Protein AF-A0A6N7Q3U5-F1 (afdb_monomer)

Mean predicted aligned error: 6.88 Å

pLDDT: mean 92.38, std 13.2, range [36.62, 98.81]

Radius of gyration: 30.71 Å; Cα contacts (8 Å, |Δi|>4): 142; chains: 1; bounding box: 67×22×84 Å

Solvent-accessible surface area (backbone atoms only — not comparable to full-atom values): 10494 Å² total; per-residue (Å²): 102,44,58,83,69,71,37,52,66,66,39,50,53,52,48,54,41,49,52,51,33,54,53,31,49,50,51,30,60,60,30,50,55,56,33,53,53,23,48,50,50,26,52,51,25,46,51,52,37,39,51,43,53,52,49,43,51,49,57,51,37,66,74,38,101,60,27,66,79,30,81,52,42,40,70,51,36,71,79,42,68,60,58,51,68,66,41,55,84,94,40,35,63,61,41,53,50,51,45,41,52,31,39,63,73,64,40,60,88,84,33,69,58,43,63,51,38,41,60,49,44,56,49,26,47,51,49,27,53,52,22,51,52,47,28,54,50,26,50,51,53,28,51,52,30,46,54,52,26,55,53,36,48,52,51,37,53,54,47,53,50,52,53,49,51,51,34,31,74,75,60,34,62,82,58,33,48,69,72,59,68,73,78,78,81,75,74,81,81,77,81,86,79,89,129

Foldseek 3Di:
DCVVVVNVVLVVVLVVLVVQLVVLVVQLVVLVVLLVVLVVQLVVLLVQLLVLLVVLLVVQCPPDPCSCVDPPNCQLAVVHSCQQSVDDLVCNLVSLVSSLVSLPVGDDPPDPSNVPSNVSSVVSSVSNVVSVVSNVVSVVSSVVSVVSSVVSVVVSVVSVVVQLVVCCVVPNDVRSCVVVPDDDPDDDDDDDDDD

Secondary structure (DSSP, 8-state):
-TTTTT-HHHHHHHHHHHHHHHHHHHHHHHHHHHHHHHHHHHHHHHHHHHHHHHHHHHHHHTTSTTGGGSTTHHHH-TT-THHHHT--TTTHHHHHHHHHHHHHHHS-TT-HHHHHHHHHHHHHHHHHHHHHHHHHHHHHHHHHHHHHHHHHHHHHHHHHHHHHHHHHHHH-HHHHGGGSPPP-----PPP----

Sequence (195 aa):
MLRRAKRMSLAADVEAATLKVLALARAHEDANGPVQDALADRDGADDDLDLTAKSARGTLAGRAVDAARKGPYTLIFPDGIDYYTAAPLDKQVSRYGELIDRLEEHLPGGDPVRLEAVPALKTGIAAFTGAVEMLAKARTDEALAGTRLEAAEDEWARLLTKVYGFLLAELGRAAAERFFPKAKSGTKKPGGDRG

Organism: NCBI:txid889282

Nearest PDB structures (foldseek):
  6r2g-assembly1_A  TM=3.451E-01  e=1.066E+00  Human immunodeficiency virus 1
  6ixe-assembly1_A  TM=2.334E-01  e=1.563E+00  Homo sapiens
  6ixf-assembly1_A  TM=2.966E-01  e=3.695E+00  Homo sapiens
  6ixv-assembly3_C  TM=2.158E-01  e=1.985E+00  Homo sapiens
  8wjo-assembly1_A  TM=2.999E-01  e=7.939E+00  Saccharomyces cerevisiae S288C

Structure (mmCIF, N/CA/C/O backbone):
data_AF-A0A6N7Q3U5-F1
#
_entry.id   AF-A0A6N7Q3U5-F1
#
loop_
_atom_site.group_PDB
_atom_site.id
_atom_site.type_symbol
_atom_site.label_atom_id
_atom_site.label_alt_id
_atom_site.label_comp_id
_atom_site.label_asym_id
_atom_site.label_entity_id
_atom_site.label_seq_id
_atom_site.pdbx_PDB_ins_code
_atom_site.Cartn_x
_atom_site.Cartn_y
_atom_site.Cartn_z
_atom_site.occupancy
_atom_site.B_iso_or_equiv
_atom_site.auth_seq_id
_atom_site.auth_comp_id
_atom_site.auth_asym_id
_atom_site.auth_atom_id
_atom_site.pdbx_PDB_model_num
ATOM 1 N N . MET A 1 1 ? 30.980 5.428 -32.016 1.00 73.50 1 MET A N 1
ATOM 2 C CA . MET A 1 1 ? 31.809 5.130 -33.213 1.00 73.50 1 MET A CA 1
ATOM 3 C C . MET A 1 1 ? 31.021 5.128 -34.524 1.00 73.50 1 MET A C 1
ATOM 5 O O . MET A 1 1 ? 31.575 5.585 -35.515 1.00 73.50 1 MET A O 1
ATOM 9 N N . LEU A 1 2 ? 29.746 4.707 -34.549 1.00 83.62 2 LEU A N 1
ATOM 10 C CA . LEU A 1 2 ? 28.895 4.698 -35.759 1.00 83.62 2 LEU A CA 1
ATOM 11 C C . LEU A 1 2 ? 28.850 6.046 -36.505 1.00 83.62 2 LEU A C 1
ATOM 13 O O . LEU A 1 2 ? 29.127 6.089 -37.702 1.00 83.62 2 LEU A O 1
ATOM 17 N N . ARG A 1 3 ? 28.627 7.157 -35.783 1.00 81.75 3 ARG A N 1
ATOM 18 C CA . ARG A 1 3 ? 28.657 8.515 -36.363 1.00 81.75 3 ARG A CA 1
ATOM 19 C C . ARG A 1 3 ? 30.004 8.854 -37.013 1.00 81.75 3 ARG A C 1
ATOM 21 O O . ARG A 1 3 ? 30.047 9.348 -38.132 1.00 81.75 3 ARG A O 1
ATOM 28 N N . ARG A 1 4 ? 31.125 8.527 -36.356 1.00 83.69 4 ARG A N 1
ATOM 29 C CA . ARG A 1 4 ? 32.476 8.747 -36.918 1.00 83.69 4 ARG A CA 1
ATOM 30 C C . ARG A 1 4 ? 32.702 7.941 -38.198 1.00 83.69 4 ARG A C 1
ATOM 32 O O . ARG A 1 4 ? 33.400 8.399 -39.090 1.00 83.69 4 ARG A O 1
ATOM 39 N N . ALA A 1 5 ? 32.066 6.778 -38.306 1.00 85.00 5 ALA A N 1
ATOM 40 C CA . ALA A 1 5 ? 32.101 5.929 -39.489 1.00 85.00 5 ALA A CA 1
ATOM 41 C C . ALA A 1 5 ? 30.991 6.254 -40.512 1.00 85.00 5 ALA A C 1
ATOM 43 O O . ALA A 1 5 ? 30.666 5.399 -41.331 1.00 85.00 5 ALA A O 1
ATOM 44 N N . LYS A 1 6 ? 30.390 7.455 -40.448 1.00 88.88 6 LYS A N 1
ATOM 45 C CA . LYS A 1 6 ? 29.338 7.959 -41.354 1.00 88.88 6 LYS A CA 1
ATOM 46 C C . LYS A 1 6 ? 28.051 7.114 -41.423 1.00 88.88 6 LYS A C 1
ATOM 48 O O . LYS A 1 6 ? 27.235 7.316 -42.314 1.00 88.88 6 LYS A O 1
ATOM 53 N N . ARG A 1 7 ? 27.811 6.227 -40.449 1.00 89.88 7 ARG A N 1
ATOM 54 C CA . ARG A 1 7 ? 26.591 5.400 -40.336 1.00 89.88 7 ARG A CA 1
ATOM 55 C C . ARG A 1 7 ? 25.548 6.097 -39.465 1.00 89.88 7 ARG A C 1
ATOM 57 O O . ARG A 1 7 ? 25.314 5.699 -38.326 1.00 89.88 7 ARG A O 1
ATOM 64 N N . MET A 1 8 ? 25.001 7.197 -39.977 1.00 91.56 8 MET A N 1
ATOM 65 C CA . MET A 1 8 ? 24.168 8.112 -39.188 1.00 91.56 8 MET A CA 1
ATOM 66 C C . MET A 1 8 ? 22.806 7.526 -38.809 1.00 91.56 8 MET A C 1
ATOM 68 O O . MET A 1 8 ? 22.404 7.698 -37.665 1.00 91.56 8 MET A O 1
ATOM 72 N N . SER A 1 9 ? 22.149 6.783 -39.706 1.00 90.81 9 SER A N 1
ATOM 73 C CA . SER A 1 9 ? 20.867 6.120 -39.415 1.00 90.81 9 SER A CA 1
ATOM 74 C C . SER A 1 9 ? 20.999 5.103 -38.281 1.00 90.81 9 SER A C 1
ATOM 76 O O . SER A 1 9 ? 20.338 5.236 -37.262 1.00 90.81 9 SER A O 1
ATOM 78 N N . LEU A 1 10 ? 21.962 4.178 -38.382 1.00 90.75 10 LEU A N 1
ATOM 79 C CA . LEU A 1 10 ? 22.227 3.187 -37.329 1.00 90.75 10 LEU A CA 1
ATOM 80 C C . LEU A 1 10 ? 22.586 3.840 -35.990 1.00 90.75 10 LEU A C 1
ATOM 82 O O . LEU A 1 10 ? 22.236 3.330 -34.931 1.00 90.75 10 LEU A O 1
ATOM 86 N N . ALA A 1 11 ? 23.318 4.958 -36.024 1.00 90.56 11 ALA A N 1
ATOM 87 C CA . ALA A 1 11 ? 23.638 5.697 -34.811 1.00 90.56 11 ALA A CA 1
ATOM 88 C C . ALA A 1 11 ? 22.391 6.322 -34.170 1.00 90.56 11 ALA A C 1
ATOM 90 O O . ALA A 1 11 ? 22.277 6.277 -32.949 1.00 90.56 11 ALA A O 1
ATOM 91 N N . ALA A 1 12 ? 21.495 6.893 -34.979 1.00 93.62 12 ALA A N 1
ATOM 92 C CA . ALA A 1 12 ? 20.248 7.491 -34.515 1.00 93.62 12 ALA A CA 1
ATOM 93 C C . ALA A 1 12 ? 19.296 6.431 -33.940 1.00 93.62 12 ALA A C 1
ATOM 95 O O . ALA A 1 12 ? 18.757 6.634 -32.858 1.00 93.62 12 ALA A O 1
ATOM 96 N N . ASP A 1 13 ? 19.162 5.275 -34.596 1.00 93.62 13 ASP A N 1
ATOM 97 C CA . ASP A 1 13 ? 18.301 4.182 -34.124 1.00 93.62 13 ASP A CA 1
ATOM 98 C C . ASP A 1 13 ? 18.771 3.640 -32.765 1.00 93.62 13 ASP A C 1
ATOM 100 O O . ASP A 1 13 ? 17.975 3.468 -31.841 1.00 93.62 13 ASP A O 1
ATOM 104 N N . VAL A 1 14 ? 20.083 3.406 -32.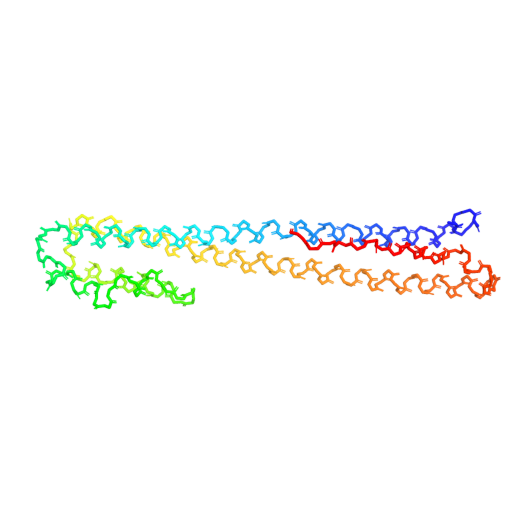615 1.00 94.31 14 VAL A N 1
ATOM 105 C CA . VAL A 1 14 ? 20.670 2.938 -31.348 1.00 94.31 14 VAL A CA 1
ATOM 106 C C . VAL A 1 14 ? 20.506 3.979 -30.245 1.00 94.31 14 VAL A C 1
ATOM 108 O O . VAL A 1 14 ? 20.191 3.623 -29.112 1.00 94.31 14 VAL A O 1
ATOM 111 N N . GLU A 1 15 ? 20.714 5.258 -30.550 1.00 95.12 15 GLU A N 1
ATOM 112 C CA . GLU A 1 15 ? 20.523 6.344 -29.588 1.00 95.12 15 GLU A CA 1
ATOM 113 C C . GLU A 1 15 ? 19.064 6.449 -29.142 1.00 95.12 15 GLU A C 1
ATOM 115 O O . GLU A 1 15 ? 18.811 6.480 -27.941 1.00 95.12 15 GLU A O 1
ATOM 120 N N . ALA A 1 16 ? 18.108 6.415 -30.073 1.00 96.44 16 ALA A N 1
ATOM 121 C CA . ALA A 1 16 ? 16.684 6.458 -29.760 1.00 96.44 16 ALA A CA 1
ATOM 122 C C . ALA A 1 16 ? 16.260 5.279 -28.871 1.00 96.44 16 ALA A C 1
ATOM 124 O O . ALA A 1 16 ? 15.598 5.479 -27.852 1.00 96.44 16 ALA A O 1
ATOM 125 N N . ALA A 1 17 ? 16.694 4.058 -29.202 1.00 97.06 17 ALA A N 1
ATOM 126 C CA . ALA A 1 17 ? 16.418 2.881 -28.382 1.00 97.06 17 ALA A CA 1
ATOM 127 C C . ALA A 1 17 ? 17.078 2.974 -26.994 1.00 97.06 17 ALA A C 1
ATOM 129 O O . ALA A 1 17 ? 16.460 2.624 -25.994 1.00 97.06 17 ALA A O 1
ATOM 130 N N . THR A 1 18 ? 18.307 3.496 -26.913 1.00 96.88 18 THR A N 1
ATOM 131 C CA . THR A 1 18 ? 19.009 3.693 -25.632 1.00 96.88 18 THR A CA 1
ATOM 132 C C . THR A 1 18 ? 18.286 4.717 -24.757 1.00 96.88 18 THR A C 1
ATOM 134 O O . THR A 1 18 ? 18.073 4.473 -23.574 1.00 96.88 18 THR A O 1
ATOM 137 N N . LEU A 1 19 ? 17.858 5.845 -25.331 1.00 97.75 19 LEU A N 1
ATOM 138 C CA . LEU A 1 19 ? 17.086 6.862 -24.615 1.00 97.75 19 LEU A CA 1
ATOM 139 C C . LEU A 1 19 ? 15.732 6.321 -24.141 1.00 97.75 19 LEU A C 1
ATOM 141 O O . LEU A 1 19 ? 15.317 6.638 -23.029 1.00 97.75 19 LEU A O 1
ATOM 145 N N . LYS A 1 20 ? 15.072 5.471 -24.940 1.00 97.81 20 LYS A N 1
ATOM 146 C CA . LYS A 1 20 ? 13.832 4.787 -24.544 1.00 97.81 20 LYS A CA 1
ATOM 147 C C . LYS A 1 20 ? 14.049 3.891 -23.321 1.00 97.81 20 LYS A C 1
ATOM 149 O O . LYS A 1 20 ? 13.273 3.988 -22.376 1.00 97.81 20 LYS A O 1
ATOM 154 N N . VAL A 1 21 ? 15.100 3.065 -23.317 1.00 98.31 21 VAL A N 1
ATOM 155 C CA . VAL A 1 21 ? 15.447 2.217 -22.160 1.00 98.31 21 VAL A CA 1
ATOM 156 C C . VAL A 1 21 ? 15.717 3.076 -20.926 1.00 98.31 21 VAL A C 1
ATOM 158 O O . VAL A 1 21 ? 15.127 2.828 -19.883 1.00 98.31 21 VAL A O 1
ATOM 161 N N . LEU A 1 22 ? 16.531 4.131 -21.046 1.00 98.25 22 LEU A N 1
ATOM 162 C CA . LEU A 1 22 ? 16.830 5.029 -19.922 1.00 98.25 22 LEU A CA 1
ATOM 163 C C . LEU A 1 2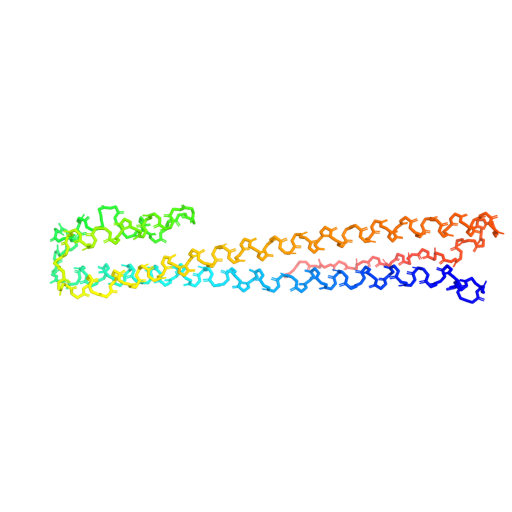2 ? 15.572 5.704 -19.356 1.00 98.25 22 LEU A C 1
ATOM 165 O O . LEU A 1 22 ? 15.412 5.784 -18.141 1.00 98.25 22 LEU A O 1
ATOM 169 N N . ALA A 1 23 ? 14.672 6.170 -20.224 1.00 98.25 23 ALA A N 1
ATOM 170 C CA . ALA A 1 23 ? 13.423 6.797 -19.801 1.00 98.25 23 ALA A CA 1
ATOM 171 C C . ALA A 1 23 ? 12.501 5.808 -19.070 1.00 98.25 23 ALA A C 1
ATOM 173 O O . ALA A 1 23 ? 11.907 6.158 -18.054 1.00 98.25 23 ALA A O 1
ATOM 174 N N . LEU A 1 24 ? 12.399 4.569 -19.560 1.00 98.00 24 LEU A N 1
ATOM 175 C CA . LEU A 1 24 ? 11.581 3.532 -18.929 1.00 98.00 24 LEU A CA 1
ATOM 176 C C . LEU A 1 24 ? 12.199 3.007 -17.632 1.00 98.00 24 LEU A C 1
ATOM 178 O O . LEU A 1 24 ? 11.461 2.734 -16.692 1.00 98.00 24 LEU A O 1
ATOM 182 N N . ALA A 1 25 ? 13.529 2.938 -17.549 1.00 98.06 25 ALA A N 1
ATOM 183 C CA . ALA A 1 25 ? 14.231 2.592 -16.318 1.00 98.06 25 ALA A CA 1
ATOM 184 C C . ALA A 1 25 ? 13.930 3.622 -15.230 1.00 98.06 25 ALA A C 1
ATOM 186 O O . ALA A 1 25 ? 13.539 3.263 -14.122 1.00 98.06 25 ALA A O 1
ATOM 187 N N . ARG A 1 26 ? 13.998 4.910 -15.586 1.00 98.12 26 ARG A N 1
ATOM 188 C CA . ARG A 1 26 ? 13.631 5.992 -14.678 1.00 98.12 26 ARG A CA 1
ATOM 189 C C . ARG A 1 26 ? 12.163 5.924 -14.253 1.00 98.12 26 ARG A C 1
ATOM 191 O O . ARG A 1 26 ? 11.872 6.056 -13.074 1.00 98.12 26 ARG A O 1
ATOM 198 N N . ALA A 1 27 ? 11.251 5.672 -15.192 1.00 97.06 27 ALA A N 1
ATOM 199 C CA . ALA A 1 27 ? 9.828 5.536 -14.884 1.00 97.06 27 ALA A CA 1
ATOM 200 C C . ALA A 1 27 ? 9.533 4.356 -13.941 1.00 97.06 27 ALA A C 1
ATOM 202 O O . ALA A 1 27 ? 8.644 4.457 -13.103 1.00 97.06 27 ALA A O 1
ATOM 203 N N . HIS A 1 28 ? 10.272 3.251 -14.069 1.00 97.81 28 HIS A N 1
ATOM 204 C CA . HIS A 1 28 ? 10.172 2.116 -13.155 1.00 97.81 28 HIS A CA 1
ATOM 205 C C . HIS A 1 28 ? 10.691 2.466 -11.752 1.00 97.81 28 HIS A C 1
ATOM 207 O O . HIS A 1 28 ? 10.020 2.169 -10.771 1.00 97.81 28 HIS A O 1
ATOM 213 N N . GLU A 1 29 ? 11.827 3.164 -11.643 1.00 97.44 29 GLU A N 1
ATOM 214 C CA . GLU A 1 29 ? 12.323 3.668 -10.352 1.00 97.44 29 GLU A CA 1
ATOM 215 C C . GLU A 1 29 ? 11.325 4.626 -9.684 1.00 97.44 29 GLU A C 1
ATOM 217 O O . GLU A 1 29 ? 11.032 4.491 -8.495 1.00 97.44 29 GLU A O 1
ATOM 222 N N . ASP A 1 30 ? 10.774 5.570 -10.450 1.00 97.25 30 ASP A N 1
ATOM 223 C CA . ASP A 1 30 ? 9.821 6.562 -9.946 1.00 97.25 30 ASP A CA 1
ATOM 224 C C . ASP A 1 30 ? 8.479 5.912 -9.523 1.00 97.25 30 ASP A C 1
ATOM 226 O O . ASP A 1 30 ? 7.766 6.473 -8.691 1.00 97.25 30 ASP A O 1
ATOM 230 N N . ALA A 1 31 ? 8.144 4.713 -10.023 1.00 96.19 31 ALA A N 1
ATOM 231 C CA . ALA A 1 31 ? 6.934 3.978 -9.638 1.00 96.19 31 ALA A CA 1
ATOM 232 C C . ALA A 1 31 ? 6.996 3.364 -8.224 1.00 96.19 31 ALA A C 1
ATOM 234 O O . ALA A 1 31 ? 5.949 3.083 -7.641 1.00 96.19 31 ALA A O 1
ATOM 235 N N . ASN A 1 32 ? 8.189 3.211 -7.638 1.00 95.75 32 ASN A N 1
ATOM 236 C CA . ASN A 1 32 ? 8.340 2.694 -6.274 1.00 95.75 32 ASN A CA 1
ATOM 237 C C . ASN A 1 32 ? 7.859 3.703 -5.213 1.00 95.75 32 ASN A C 1
ATOM 239 O O . ASN A 1 32 ? 7.309 3.306 -4.191 1.00 95.75 32 ASN A O 1
ATOM 243 N N . GLY A 1 33 ? 8.008 5.012 -5.458 1.00 97.06 33 GLY A N 1
ATOM 244 C CA . GLY A 1 33 ? 7.560 6.060 -4.525 1.00 97.06 33 GLY A CA 1
ATOM 245 C C . GLY A 1 33 ? 6.083 5.911 -4.129 1.00 97.06 33 GLY A C 1
ATOM 246 O O . GLY A 1 33 ? 5.800 5.686 -2.954 1.00 97.06 33 GLY A O 1
ATOM 247 N N . PRO A 1 34 ? 5.150 5.896 -5.100 1.00 97.94 34 PRO A N 1
ATOM 248 C CA . PRO A 1 34 ? 3.732 5.655 -4.837 1.00 97.94 34 PRO A CA 1
ATOM 249 C C . PRO A 1 34 ? 3.421 4.347 -4.094 1.00 97.94 34 PRO A C 1
ATOM 251 O O . PRO A 1 34 ? 2.442 4.287 -3.354 1.00 97.94 34 PRO A O 1
ATOM 254 N N . VAL A 1 35 ? 4.221 3.289 -4.283 1.00 98.25 35 VAL A N 1
ATOM 255 C CA . VAL A 1 35 ? 4.050 2.025 -3.545 1.00 98.25 35 VAL A CA 1
ATOM 256 C C . VAL A 1 35 ? 4.402 2.206 -2.070 1.00 98.25 35 VAL A C 1
ATOM 258 O O . VAL A 1 35 ? 3.673 1.703 -1.216 1.00 98.25 35 VAL A O 1
ATOM 261 N N . GLN A 1 36 ? 5.489 2.920 -1.762 1.00 98.19 36 GLN A N 1
ATOM 262 C CA . GLN A 1 36 ? 5.879 3.206 -0.378 1.00 98.19 36 GLN A CA 1
ATOM 263 C C . GLN A 1 36 ? 4.872 4.122 0.316 1.00 98.19 36 GLN A C 1
ATOM 265 O O . GLN A 1 36 ? 4.487 3.840 1.447 1.00 98.19 36 GLN A O 1
ATOM 270 N N . ASP A 1 37 ? 4.396 5.158 -0.376 1.00 97.94 37 ASP A N 1
ATOM 271 C CA . ASP A 1 37 ? 3.384 6.069 0.164 1.00 97.94 37 ASP A CA 1
ATOM 272 C C . ASP A 1 37 ? 2.083 5.311 0.478 1.00 97.94 37 ASP A C 1
ATOM 274 O O . ASP A 1 37 ? 1.569 5.384 1.590 1.00 97.94 37 ASP A O 1
ATOM 278 N N . ALA A 1 38 ? 1.602 4.474 -0.450 1.00 97.94 38 ALA A N 1
ATOM 279 C CA . ALA A 1 38 ? 0.392 3.681 -0.231 1.00 97.94 38 ALA A CA 1
ATOM 280 C C . ALA A 1 38 ? 0.551 2.603 0.862 1.00 97.94 38 ALA A C 1
ATOM 282 O O . ALA A 1 38 ? -0.425 2.245 1.523 1.00 97.94 38 ALA A O 1
ATOM 283 N N . LEU A 1 39 ? 1.762 2.064 1.060 1.00 98.12 39 LEU A N 1
ATOM 284 C CA . LEU A 1 39 ? 2.063 1.191 2.201 1.00 98.12 39 LEU A CA 1
ATOM 285 C C . LEU A 1 39 ? 1.960 1.960 3.518 1.00 98.12 39 LEU A C 1
ATOM 287 O O . LEU A 1 39 ? 1.307 1.477 4.439 1.00 98.12 39 LEU A O 1
ATOM 291 N N . ALA A 1 40 ? 2.564 3.148 3.586 1.00 98.50 40 ALA A N 1
ATOM 292 C CA . ALA A 1 40 ? 2.524 3.994 4.771 1.00 98.50 40 ALA A CA 1
ATOM 293 C C . ALA A 1 40 ? 1.090 4.418 5.122 1.00 98.50 40 ALA A C 1
ATOM 295 O O . ALA A 1 40 ? 0.709 4.339 6.285 1.00 98.50 40 ALA A O 1
ATOM 296 N N . ASP A 1 41 ? 0.277 4.788 4.128 1.00 98.25 41 ASP A N 1
ATOM 297 C CA . ASP A 1 41 ? -1.132 5.142 4.336 1.00 98.25 41 ASP A CA 1
ATOM 298 C C . ASP A 1 41 ? -1.946 3.961 4.884 1.00 98.25 41 ASP A C 1
ATOM 300 O O . ASP A 1 41 ? -2.764 4.128 5.790 1.00 98.25 41 ASP A O 1
ATOM 304 N N . ARG A 1 42 ? -1.717 2.748 4.360 1.00 98.12 42 ARG A N 1
ATOM 305 C CA . ARG A 1 42 ? -2.393 1.536 4.846 1.00 98.12 42 ARG A CA 1
ATOM 306 C C . ARG A 1 42 ? -2.015 1.237 6.291 1.00 98.12 42 ARG A C 1
ATOM 308 O O . ARG A 1 42 ? -2.897 0.935 7.088 1.00 98.12 42 ARG A O 1
ATOM 315 N N . ASP A 1 43 ? -0.724 1.292 6.601 1.00 97.94 43 ASP A N 1
ATOM 316 C CA . ASP A 1 43 ? -0.213 0.975 7.934 1.00 97.94 43 ASP A CA 1
ATOM 317 C C . ASP A 1 43 ? -0.642 2.046 8.950 1.00 97.94 43 ASP A C 1
ATOM 319 O O . ASP A 1 43 ? -1.053 1.711 10.055 1.00 97.94 43 ASP A O 1
ATOM 323 N N . GLY A 1 44 ? -0.679 3.321 8.553 1.00 98.19 44 GLY A N 1
ATOM 324 C CA . GLY A 1 44 ? -1.240 4.391 9.380 1.00 98.19 44 GLY A CA 1
ATOM 325 C C . GLY A 1 44 ? -2.734 4.203 9.665 1.00 98.19 44 GLY A C 1
ATOM 326 O O . GLY A 1 44 ? -3.171 4.369 10.801 1.00 98.19 44 GLY A O 1
ATOM 327 N N . ALA A 1 45 ? -3.521 3.800 8.661 1.00 98.31 45 ALA A N 1
ATOM 328 C CA . ALA A 1 45 ? -4.943 3.515 8.855 1.00 98.31 45 ALA A CA 1
ATOM 329 C C . ALA A 1 45 ? -5.191 2.301 9.774 1.00 98.31 45 ALA A C 1
ATOM 331 O O . ALA A 1 45 ? -6.175 2.288 10.515 1.00 98.31 45 ALA A O 1
ATOM 332 N N . ASP A 1 46 ? -4.310 1.297 9.734 1.00 98.00 46 ASP A N 1
ATOM 333 C CA . ASP A 1 46 ? -4.315 0.173 10.677 1.00 98.00 46 ASP A CA 1
ATOM 334 C C . ASP A 1 46 ? -4.006 0.636 12.107 1.00 98.00 46 ASP A C 1
ATOM 336 O O . ASP A 1 46 ? -4.783 0.385 13.028 1.00 98.00 46 ASP A O 1
ATOM 340 N N . ASP A 1 47 ? -2.924 1.398 12.288 1.00 98.25 47 ASP A N 1
ATOM 341 C CA . ASP A 1 47 ? -2.521 1.934 13.591 1.00 98.25 47 ASP A CA 1
ATOM 342 C C . ASP A 1 47 ? -3.633 2.782 14.241 1.00 98.25 47 ASP A C 1
ATOM 344 O O . ASP A 1 47 ? -3.868 2.689 15.452 1.00 98.25 47 ASP A O 1
ATOM 348 N N . ASP A 1 48 ? -4.363 3.572 13.448 1.00 98.25 48 ASP A N 1
ATOM 349 C CA . ASP A 1 48 ? -5.502 4.370 13.914 1.00 98.25 48 ASP A CA 1
ATOM 350 C C . ASP A 1 48 ? -6.683 3.498 14.382 1.00 98.25 48 ASP A C 1
ATOM 352 O O . ASP A 1 48 ? -7.320 3.796 15.406 1.00 98.25 48 ASP A O 1
ATOM 356 N N . LEU A 1 49 ? -6.976 2.399 13.675 1.00 98.44 49 LEU A N 1
ATOM 357 C CA . LEU A 1 49 ? -7.977 1.410 14.097 1.00 98.44 49 LEU A CA 1
ATOM 358 C C . LEU A 1 49 ? -7.570 0.756 15.423 1.00 98.44 49 LEU A C 1
ATOM 360 O O . LEU A 1 49 ? -8.367 0.690 16.369 1.00 98.44 49 LEU A O 1
ATOM 364 N N . ASP A 1 50 ? -6.305 0.355 15.513 1.00 98.44 50 ASP A N 1
ATOM 365 C CA . ASP A 1 50 ? -5.674 -0.239 16.685 1.00 98.44 50 ASP A CA 1
ATOM 366 C C . ASP A 1 50 ? -5.760 0.679 17.907 1.00 98.44 50 ASP A C 1
ATOM 368 O O . ASP A 1 50 ? -6.164 0.265 19.003 1.00 98.44 50 ASP A O 1
ATOM 372 N N . LEU A 1 51 ? -5.390 1.948 17.728 1.00 98.62 51 LEU A N 1
ATOM 373 C CA . LEU A 1 51 ? -5.428 2.967 18.767 1.00 98.62 51 LEU A CA 1
ATOM 374 C C . LEU A 1 51 ? -6.860 3.215 19.242 1.00 98.62 51 LEU A C 1
ATOM 376 O O . LEU A 1 51 ? -7.104 3.286 20.453 1.00 98.62 51 LEU A O 1
ATOM 380 N N . THR A 1 52 ? -7.812 3.297 18.313 1.00 98.62 52 THR A N 1
ATOM 381 C CA . THR A 1 52 ? -9.234 3.482 18.626 1.00 98.62 52 THR A CA 1
ATOM 382 C C . THR A 1 52 ? -9.764 2.319 19.466 1.00 98.62 52 THR A C 1
ATOM 384 O O . THR A 1 52 ? -10.370 2.533 20.521 1.00 98.62 52 THR A O 1
ATOM 387 N N . ALA A 1 53 ? -9.483 1.075 19.068 1.00 98.44 53 ALA A N 1
ATOM 388 C CA . ALA A 1 53 ? -9.927 -0.109 19.797 1.00 98.44 53 ALA A CA 1
ATOM 389 C C . ALA A 1 53 ? -9.267 -0.228 21.182 1.00 98.44 53 ALA A C 1
ATOM 391 O O . ALA A 1 53 ? -9.952 -0.491 22.177 1.00 98.44 53 ALA A O 1
ATOM 392 N N . LYS A 1 54 ? -7.955 0.031 21.284 1.00 98.56 54 LYS A N 1
ATOM 393 C CA . LYS A 1 54 ? -7.223 0.056 22.565 1.00 98.56 54 LYS A CA 1
ATOM 394 C C . LYS A 1 54 ? -7.766 1.134 23.505 1.00 98.56 54 LYS A C 1
ATOM 396 O O . LYS A 1 54 ? -7.920 0.870 24.700 1.00 98.56 54 LYS A O 1
ATOM 401 N N . SER A 1 55 ? -8.110 2.307 22.975 1.00 98.31 55 SER A N 1
ATOM 402 C CA . SER A 1 55 ? -8.686 3.417 23.745 1.00 98.31 55 SER A CA 1
ATOM 403 C C . SER A 1 55 ? -10.085 3.075 24.257 1.00 98.31 55 SER A C 1
ATOM 405 O O . SER A 1 55 ? -10.341 3.185 25.458 1.00 98.31 55 SER A O 1
ATOM 407 N N . ALA A 1 56 ? -10.963 2.543 23.398 1.00 98.12 56 ALA A N 1
ATOM 408 C CA . ALA A 1 56 ? -12.287 2.059 23.794 1.00 98.12 56 ALA A CA 1
ATOM 409 C C . ALA A 1 56 ? -12.196 0.987 24.894 1.00 98.12 56 ALA A C 1
ATOM 411 O O . ALA A 1 56 ? -12.888 1.058 25.916 1.00 98.12 56 ALA A O 1
ATOM 412 N N . ARG A 1 57 ? -11.280 0.026 24.726 1.00 98.06 57 ARG A N 1
ATOM 413 C CA . ARG A 1 57 ? -10.995 -1.026 25.708 1.00 98.06 57 ARG A CA 1
ATOM 414 C C . ARG A 1 57 ? -10.508 -0.455 27.040 1.00 98.06 57 ARG A C 1
ATOM 416 O O . ARG A 1 57 ? -10.981 -0.892 28.091 1.00 98.06 57 ARG A O 1
ATOM 423 N N . GLY A 1 58 ? -9.594 0.515 27.013 1.00 97.81 58 GLY A N 1
ATOM 424 C CA . GLY A 1 58 ? -9.095 1.207 28.203 1.00 97.81 58 GLY A CA 1
ATOM 425 C C . GLY A 1 58 ? -10.208 1.924 28.967 1.00 97.81 58 GLY A C 1
ATOM 426 O O . GLY A 1 58 ? -10.367 1.712 30.171 1.00 97.81 58 GLY A O 1
ATOM 427 N N . THR A 1 59 ? -11.041 2.688 28.260 1.00 97.69 59 THR A N 1
ATOM 428 C CA . THR A 1 59 ? -12.175 3.409 28.852 1.00 97.69 59 THR A CA 1
ATOM 429 C C . THR A 1 59 ? -13.202 2.458 29.464 1.00 97.69 59 THR A C 1
ATOM 431 O O . THR A 1 59 ? -13.691 2.711 30.564 1.00 97.69 59 THR A O 1
ATOM 434 N N . LEU A 1 60 ? -13.516 1.338 28.804 1.00 97.56 60 LEU A N 1
ATOM 435 C CA . LEU A 1 60 ? -14.437 0.329 29.339 1.00 97.56 60 LEU A CA 1
ATOM 436 C C . LEU A 1 60 ? -13.876 -0.367 30.585 1.00 97.56 60 LEU A C 1
ATOM 438 O O . LEU A 1 60 ? -14.594 -0.521 31.573 1.00 97.56 60 LEU A O 1
ATOM 442 N N . ALA A 1 61 ? -12.596 -0.747 30.567 1.00 96.81 61 ALA A N 1
ATOM 443 C CA . ALA A 1 61 ? -11.930 -1.355 31.717 1.00 96.81 61 ALA A CA 1
ATOM 444 C C . ALA A 1 61 ? -11.829 -0.398 32.918 1.00 96.81 61 ALA A C 1
ATOM 446 O O . ALA A 1 61 ? -11.873 -0.847 34.059 1.00 96.81 61 ALA A O 1
ATOM 447 N N . GLY A 1 62 ? -11.722 0.912 32.673 1.00 96.75 62 GLY A N 1
ATOM 448 C CA . GLY A 1 62 ? -11.597 1.937 33.712 1.00 96.75 62 GLY A CA 1
ATOM 449 C C . GLY A 1 62 ? -12.889 2.276 34.464 1.00 96.75 62 GLY A C 1
ATOM 450 O O . GLY A 1 62 ? -12.838 3.024 35.436 1.00 96.75 62 GLY A O 1
ATOM 451 N N . ARG A 1 63 ? -14.049 1.741 34.057 1.00 96.19 63 ARG A N 1
ATOM 452 C CA . ARG A 1 63 ? -15.350 2.091 34.663 1.00 96.19 63 ARG A CA 1
ATOM 453 C C . ARG A 1 63 ? -15.522 1.610 36.103 1.00 96.19 63 ARG A C 1
ATOM 455 O O . ARG A 1 63 ? -16.279 2.214 36.856 1.00 96.19 63 ARG A O 1
ATOM 462 N N . ALA A 1 64 ? -14.867 0.514 36.475 1.00 95.25 64 ALA A N 1
ATOM 463 C CA . ALA A 1 64 ? -14.898 -0.055 37.820 1.00 95.25 64 ALA A CA 1
ATOM 464 C C . ALA A 1 64 ? -13.698 -0.987 38.032 1.00 95.25 64 ALA A C 1
ATOM 466 O O . ALA A 1 64 ? -13.137 -1.509 37.072 1.00 95.25 64 ALA A O 1
ATOM 467 N N . VAL A 1 65 ? -13.352 -1.257 39.296 1.00 94.25 65 VAL A N 1
ATOM 468 C CA . VAL A 1 65 ? -12.215 -2.119 39.684 1.00 94.25 65 VAL A CA 1
ATOM 469 C C . VAL A 1 65 ? -12.286 -3.514 39.046 1.00 94.25 65 VAL A C 1
ATOM 471 O O . VAL A 1 65 ? -11.259 -4.110 38.731 1.00 94.25 65 VAL A O 1
ATOM 474 N N . ASP A 1 66 ? -13.492 -4.038 38.832 1.00 94.69 66 ASP A N 1
ATOM 475 C CA . ASP A 1 66 ? -13.745 -5.355 38.252 1.00 94.69 66 ASP A CA 1
ATOM 476 C C . ASP A 1 66 ? -14.471 -5.305 36.897 1.00 94.69 66 ASP A C 1
ATOM 478 O O . ASP A 1 66 ? -14.940 -6.343 36.423 1.00 94.69 66 ASP A O 1
ATOM 482 N N . ALA A 1 67 ? -14.523 -4.136 36.240 1.00 95.06 67 ALA A N 1
ATOM 483 C CA . ALA A 1 67 ? -15.213 -3.964 34.958 1.00 95.06 67 ALA A CA 1
ATOM 484 C C . ALA A 1 67 ? -14.706 -4.948 33.895 1.00 95.06 67 ALA A C 1
ATOM 486 O O . ALA A 1 67 ? -15.506 -5.558 33.196 1.00 95.06 67 ALA A O 1
ATOM 487 N N . ALA A 1 68 ? -13.392 -5.191 33.840 1.00 94.81 68 ALA A N 1
ATOM 488 C CA . ALA A 1 68 ? -12.780 -6.120 32.887 1.00 94.81 68 ALA A CA 1
ATOM 489 C C . ALA A 1 68 ? -13.196 -7.598 33.066 1.00 94.81 68 ALA A C 1
ATOM 491 O O . ALA A 1 68 ? -12.870 -8.436 32.229 1.00 94.81 68 ALA A O 1
ATOM 492 N N . ARG A 1 69 ? -13.889 -7.940 34.162 1.00 95.56 69 ARG A N 1
ATOM 493 C CA . ARG A 1 69 ? -14.369 -9.300 34.470 1.00 95.56 69 ARG A CA 1
ATOM 494 C C . ARG A 1 69 ? -15.884 -9.444 34.327 1.00 95.56 69 ARG A C 1
ATOM 496 O O . ARG A 1 69 ? -16.422 -10.498 34.658 1.00 95.56 69 ARG A O 1
ATOM 503 N N . LYS A 1 70 ? -16.579 -8.387 33.904 1.00 95.94 70 LYS A N 1
ATOM 504 C CA . LYS A 1 70 ? -18.042 -8.324 33.859 1.00 95.94 70 LYS A CA 1
ATOM 505 C C . LYS A 1 70 ? -18.526 -7.747 32.530 1.00 95.94 70 LYS A C 1
ATOM 507 O O . LYS A 1 70 ? -17.783 -7.100 31.794 1.00 95.94 70 LYS A O 1
ATOM 512 N N . GLY A 1 71 ? -19.807 -7.957 32.239 1.00 94.38 71 GLY A N 1
ATOM 513 C CA . GLY A 1 71 ? -20.479 -7.231 31.165 1.00 94.38 71 GLY A CA 1
ATOM 514 C C . GLY A 1 71 ? -20.530 -5.722 31.469 1.00 94.38 71 GLY A C 1
ATOM 515 O O . GLY A 1 71 ? -20.638 -5.349 32.641 1.00 94.38 71 GLY A O 1
ATOM 516 N N . PRO A 1 72 ? -20.456 -4.849 30.449 1.00 96.25 72 PRO A N 1
ATOM 517 C CA . PRO A 1 72 ? -20.412 -5.170 29.017 1.00 96.25 72 PRO A CA 1
ATOM 518 C C . PRO A 1 72 ? -19.011 -5.524 28.481 1.00 96.25 72 PRO A C 1
ATOM 520 O O . PRO A 1 72 ? -18.911 -6.044 27.375 1.00 96.25 72 PRO A O 1
ATOM 523 N N . TYR A 1 73 ? -17.933 -5.308 29.245 1.00 97.62 73 TYR A N 1
ATOM 524 C CA . TYR A 1 73 ? -16.553 -5.499 28.772 1.00 97.62 73 TYR A CA 1
ATOM 525 C C . TYR A 1 73 ? -16.309 -6.896 28.189 1.00 97.62 73 TYR A C 1
ATOM 527 O O . TYR A 1 73 ? -15.816 -7.020 27.072 1.00 97.62 73 TYR A O 1
ATOM 535 N N . THR A 1 74 ? -16.680 -7.950 28.920 1.00 97.44 74 THR A N 1
ATOM 536 C CA . THR A 1 74 ? -16.431 -9.338 28.491 1.00 97.44 74 THR A CA 1
ATOM 537 C C . THR A 1 74 ? -17.304 -9.777 27.316 1.00 97.44 74 THR A C 1
ATOM 539 O O . THR A 1 74 ? -16.994 -10.772 26.675 1.00 97.44 74 THR A O 1
ATOM 542 N N . LEU A 1 75 ? -18.395 -9.057 27.036 1.00 97.88 75 LEU A N 1
ATOM 543 C CA . LEU A 1 75 ? -19.245 -9.299 25.866 1.00 97.88 75 LEU A CA 1
ATOM 544 C C . LEU A 1 75 ? -18.681 -8.607 24.616 1.00 97.88 75 LEU A C 1
ATOM 546 O O . LEU A 1 75 ? -18.796 -9.128 2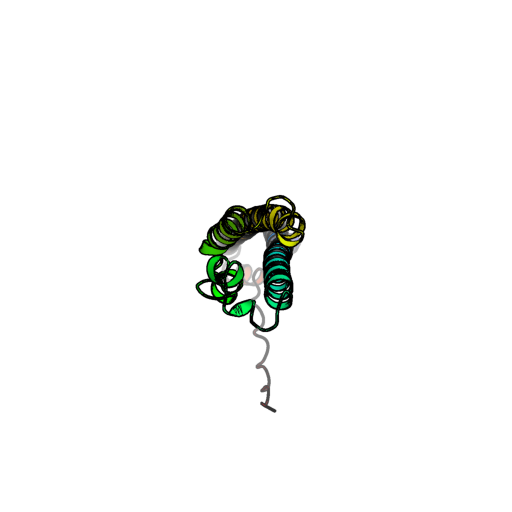3.509 1.00 97.88 75 LEU A O 1
ATOM 550 N N . ILE A 1 76 ? -18.028 -7.456 24.802 1.00 98.31 76 ILE A N 1
ATOM 551 C CA . ILE A 1 76 ? -17.387 -6.698 23.721 1.00 98.31 76 ILE A CA 1
ATOM 552 C C . ILE A 1 76 ? -16.027 -7.296 23.341 1.00 98.31 76 ILE A C 1
ATOM 554 O O . ILE A 1 76 ? -15.705 -7.358 22.162 1.00 98.31 76 ILE A O 1
ATOM 558 N N . PHE A 1 77 ? -15.251 -7.774 24.317 1.00 97.81 77 PHE A N 1
ATOM 559 C CA . PHE A 1 77 ? -13.924 -8.365 24.100 1.00 97.81 77 PHE A CA 1
ATOM 560 C C . PHE A 1 77 ? -13.849 -9.803 24.643 1.00 97.81 77 PHE A C 1
ATOM 562 O O . PHE A 1 77 ? -13.087 -10.052 25.583 1.00 97.81 77 PHE A O 1
ATOM 569 N N . PRO A 1 78 ? -14.631 -10.757 24.104 1.00 97.50 78 PRO A N 1
ATOM 570 C CA . PRO A 1 78 ? -14.653 -12.128 24.624 1.00 97.50 78 PRO A CA 1
ATOM 571 C C . PRO A 1 78 ? -13.298 -12.830 24.486 1.00 97.50 78 PRO A C 1
ATOM 573 O O . PRO A 1 78 ? -12.858 -13.502 25.415 1.00 97.50 78 PRO A O 1
ATOM 576 N N . ASP A 1 79 ? -12.610 -12.600 23.367 1.00 96.62 79 ASP A N 1
ATOM 577 C CA . ASP A 1 79 ? -11.308 -13.191 23.040 1.00 96.62 79 ASP A CA 1
ATOM 578 C C . ASP A 1 79 ? -10.139 -12.234 23.340 1.00 96.62 79 ASP A C 1
ATOM 580 O O . ASP A 1 79 ? -8.999 -12.455 22.933 1.00 96.62 79 ASP A O 1
ATOM 584 N N . GLY A 1 80 ? -10.416 -11.151 24.073 1.00 96.56 80 GLY A N 1
ATOM 585 C CA . GLY A 1 80 ? -9.457 -10.089 24.353 1.00 96.56 80 GLY A CA 1
ATOM 586 C C . GLY A 1 80 ? -9.270 -9.100 23.198 1.00 96.56 80 GLY A C 1
ATOM 587 O O . GLY A 1 80 ? -9.842 -9.232 22.119 1.00 96.56 80 GLY A O 1
ATOM 588 N N . ILE A 1 81 ? -8.476 -8.055 23.454 1.00 97.12 81 ILE A N 1
ATOM 589 C CA . ILE A 1 81 ? -8.238 -6.976 22.481 1.00 97.12 81 ILE A CA 1
ATOM 590 C C . ILE A 1 81 ? -7.362 -7.432 21.308 1.00 97.12 81 ILE A C 1
ATOM 592 O O . ILE A 1 81 ? -7.600 -7.011 20.179 1.00 97.12 81 ILE A O 1
ATOM 596 N N . ASP A 1 82 ? -6.424 -8.348 21.558 1.00 97.56 82 ASP A N 1
ATOM 597 C CA . ASP A 1 82 ? -5.478 -8.844 20.553 1.00 97.56 82 ASP A CA 1
ATOM 598 C C . ASP A 1 82 ? -6.179 -9.590 19.411 1.00 97.56 82 ASP A C 1
ATOM 600 O O . ASP A 1 82 ? -5.662 -9.640 18.297 1.00 97.56 82 ASP A O 1
ATOM 604 N N . TYR A 1 83 ? -7.388 -10.118 19.644 1.00 97.75 83 TYR A N 1
ATOM 605 C CA . TYR A 1 83 ? -8.218 -10.639 18.562 1.00 97.75 83 TYR A CA 1
ATOM 606 C C . TYR A 1 83 ? -8.467 -9.564 17.496 1.00 97.75 83 TYR A C 1
ATOM 608 O O . TYR A 1 83 ? -8.392 -9.862 16.313 1.00 97.75 83 TYR A O 1
ATOM 616 N N . TYR A 1 84 ? -8.688 -8.308 17.867 1.00 97.44 84 TYR A N 1
ATOM 617 C CA . TYR A 1 84 ? -8.915 -7.233 16.901 1.00 97.44 84 TYR A CA 1
ATOM 618 C C . TYR A 1 84 ? -7.601 -6.661 16.368 1.00 97.44 84 TYR A C 1
ATOM 620 O O . TYR A 1 84 ? -7.429 -6.566 15.158 1.00 97.44 84 TYR A O 1
ATOM 628 N N . THR A 1 85 ? -6.653 -6.362 17.257 1.00 97.31 85 THR A N 1
ATOM 629 C CA . THR A 1 85 ? -5.451 -5.581 16.914 1.00 97.31 85 THR A CA 1
ATOM 630 C C . THR A 1 85 ? -4.309 -6.405 16.321 1.00 97.31 85 THR A C 1
ATOM 632 O O . THR A 1 85 ? -3.365 -5.872 15.760 1.00 97.31 85 THR A O 1
ATOM 635 N N . ALA A 1 86 ? -4.358 -7.733 16.445 1.00 96.12 86 ALA A N 1
ATOM 636 C CA . ALA A 1 86 ? -3.435 -8.642 15.760 1.00 96.12 86 ALA A CA 1
ATOM 637 C C . ALA A 1 86 ? -4.131 -9.372 14.598 1.00 96.12 86 ALA A C 1
ATOM 639 O O . ALA A 1 86 ? -3.795 -10.515 14.267 1.00 96.12 86 ALA A O 1
ATOM 640 N N . ALA A 1 87 ? -5.159 -8.754 14.010 1.00 94.44 87 ALA A N 1
ATOM 641 C CA . ALA A 1 87 ? -5.848 -9.308 12.858 1.00 94.44 87 ALA A CA 1
ATOM 642 C C . ALA A 1 87 ? -4.899 -9.398 11.650 1.00 94.44 87 ALA A C 1
ATOM 644 O O . ALA A 1 87 ? -4.265 -8.408 11.287 1.00 94.44 87 ALA A O 1
ATOM 645 N N . PRO A 1 88 ? -4.839 -10.549 10.959 1.00 95.94 88 PRO A N 1
ATOM 646 C CA . PRO A 1 88 ? -4.271 -10.597 9.618 1.00 95.94 88 PRO A CA 1
ATOM 647 C C . PRO A 1 88 ? -4.946 -9.568 8.696 1.00 95.94 88 PRO A C 1
ATOM 649 O O . PRO A 1 88 ? -6.140 -9.292 8.848 1.00 95.94 88 PRO A O 1
ATOM 652 N N . LEU A 1 89 ? -4.211 -9.038 7.711 1.00 92.12 89 LEU A N 1
ATOM 653 C CA . LEU A 1 89 ? -4.706 -7.978 6.815 1.00 92.12 89 LEU A CA 1
ATOM 654 C C . LEU A 1 89 ? -6.022 -8.346 6.103 1.00 92.12 89 LEU A C 1
ATOM 656 O O . LEU A 1 89 ? -6.878 -7.490 5.913 1.00 92.12 89 LEU A O 1
ATOM 660 N N . ASP A 1 90 ? -6.224 -9.619 5.748 1.00 94.19 90 ASP A N 1
ATOM 661 C CA . ASP A 1 90 ? -7.455 -10.107 5.106 1.00 94.19 90 ASP A CA 1
ATOM 662 C C . ASP A 1 90 ? -8.655 -10.204 6.066 1.00 94.19 90 ASP A C 1
ATOM 664 O O . ASP A 1 90 ? -9.793 -10.388 5.633 1.00 94.19 90 ASP A O 1
ATOM 668 N N . LYS A 1 91 ? -8.412 -10.095 7.376 1.00 97.50 91 LYS A N 1
ATOM 669 C CA . LYS A 1 91 ? -9.429 -10.160 8.432 1.00 97.50 91 LYS A CA 1
ATOM 670 C C . LYS A 1 91 ? -9.719 -8.822 9.082 1.00 97.50 91 LYS A C 1
ATOM 672 O O . LYS A 1 91 ? -10.748 -8.721 9.747 1.00 97.50 91 LYS A O 1
ATOM 677 N N . GLN A 1 92 ? -8.884 -7.813 8.871 1.00 95.62 92 GLN A N 1
ATOM 678 C CA . GLN A 1 92 ? -9.012 -6.513 9.522 1.00 95.62 92 GLN A CA 1
ATOM 679 C C . GLN A 1 92 ? -10.409 -5.902 9.430 1.00 95.62 92 GLN A C 1
ATOM 681 O O . GLN A 1 92 ? -11.049 -5.682 10.456 1.00 95.62 92 GLN A O 1
ATOM 686 N N . VAL A 1 93 ? -10.926 -5.730 8.210 1.00 97.94 93 VAL A N 1
ATOM 687 C CA . VAL A 1 93 ? -12.261 -5.155 7.980 1.00 97.94 93 VAL A CA 1
ATOM 688 C C . VAL A 1 93 ? -13.335 -5.951 8.723 1.00 97.94 93 VAL A C 1
ATOM 690 O O . VAL A 1 93 ? -14.182 -5.373 9.399 1.00 97.94 93 VAL A O 1
ATOM 693 N N . SER A 1 94 ? -13.277 -7.285 8.652 1.00 98.25 94 SER A N 1
ATOM 694 C CA . SER A 1 94 ? -14.258 -8.141 9.327 1.00 98.25 94 SER A CA 1
ATOM 695 C C . SER A 1 94 ? -14.164 -8.079 10.853 1.00 98.25 94 SER A C 1
ATOM 697 O O . SER A 1 94 ? -15.196 -8.022 11.514 1.00 98.25 94 SER A O 1
ATOM 699 N N . ARG A 1 95 ? -12.953 -8.046 11.426 1.00 98.19 95 ARG A N 1
ATOM 700 C CA . ARG A 1 95 ? -12.768 -8.022 12.882 1.00 98.19 95 ARG A CA 1
ATOM 701 C C . ARG A 1 95 ? -13.157 -6.673 13.470 1.00 98.19 95 ARG A C 1
ATOM 703 O O . ARG A 1 95 ? -13.859 -6.634 14.475 1.00 98.19 95 ARG A O 1
ATOM 710 N N . TYR A 1 96 ? -12.775 -5.570 12.835 1.00 98.56 96 TYR A N 1
ATOM 711 C CA . TYR A 1 96 ? -13.210 -4.249 13.285 1.00 98.56 96 TYR A CA 1
ATOM 712 C C . TYR A 1 96 ? -14.709 -4.013 13.064 1.00 98.56 96 TYR A C 1
ATOM 714 O O . TYR A 1 96 ? -15.344 -3.365 13.895 1.00 98.56 96 TYR A O 1
ATOM 722 N N . GLY A 1 97 ? -15.300 -4.604 12.019 1.00 98.56 97 GLY A N 1
ATOM 723 C CA . GLY A 1 97 ? -16.755 -4.680 11.860 1.00 98.56 97 GLY A CA 1
ATOM 724 C C . GLY A 1 97 ? -17.430 -5.401 13.030 1.00 98.56 97 GLY A C 1
ATOM 725 O O . GLY A 1 97 ? -18.350 -4.864 13.635 1.00 98.56 97 GLY A O 1
ATOM 726 N N . GLU A 1 98 ? -16.904 -6.560 13.431 1.00 98.62 98 GLU A N 1
ATOM 727 C CA . GLU A 1 98 ? -17.405 -7.297 14.597 1.00 98.62 98 GLU A CA 1
ATOM 728 C C . GLU A 1 98 ? -17.293 -6.476 15.896 1.00 98.62 98 GLU A C 1
ATOM 730 O O . GLU A 1 98 ? -18.199 -6.495 16.729 1.00 98.62 98 GLU A O 1
ATOM 735 N N . LEU A 1 99 ? -16.203 -5.719 16.078 1.00 98.62 99 LEU A N 1
ATOM 736 C CA . LEU A 1 99 ? -16.056 -4.828 17.233 1.00 98.62 99 LEU A CA 1
ATOM 737 C C . LEU A 1 99 ? -17.127 -3.728 17.243 1.00 98.62 99 LEU A C 1
ATOM 739 O O . LEU A 1 99 ? -17.688 -3.438 18.300 1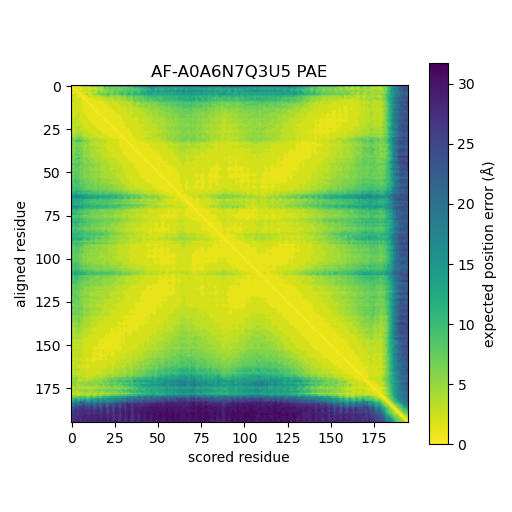.00 98.62 99 LEU A O 1
ATOM 743 N N . ILE A 1 100 ? -17.421 -3.128 16.085 1.00 98.81 100 ILE A N 1
ATOM 744 C CA . ILE A 1 100 ? -18.506 -2.148 15.940 1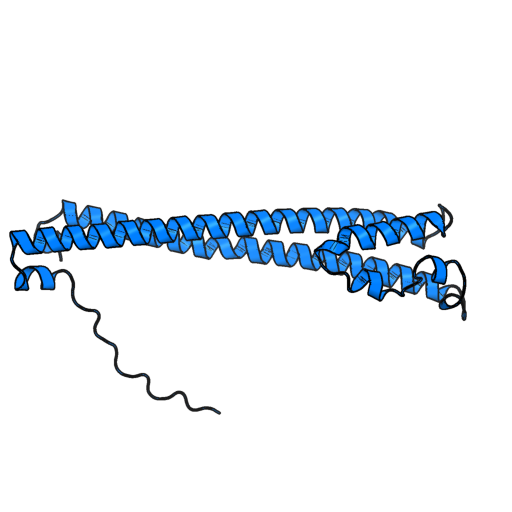.00 98.81 100 ILE A CA 1
ATOM 745 C C . ILE A 1 100 ? -19.839 -2.770 16.360 1.00 98.81 100 ILE A C 1
ATOM 747 O O . ILE A 1 100 ? -20.526 -2.192 17.203 1.00 98.81 100 ILE A O 1
ATOM 751 N N . ASP A 1 101 ? -20.175 -3.946 15.829 1.00 98.75 101 ASP A N 1
ATOM 752 C CA . ASP A 1 101 ? -21.442 -4.622 16.120 1.00 98.75 101 ASP A CA 1
ATOM 753 C C . ASP A 1 101 ? -21.584 -4.895 17.623 1.00 98.75 101 ASP A C 1
ATOM 755 O O . ASP A 1 101 ? -22.601 -4.56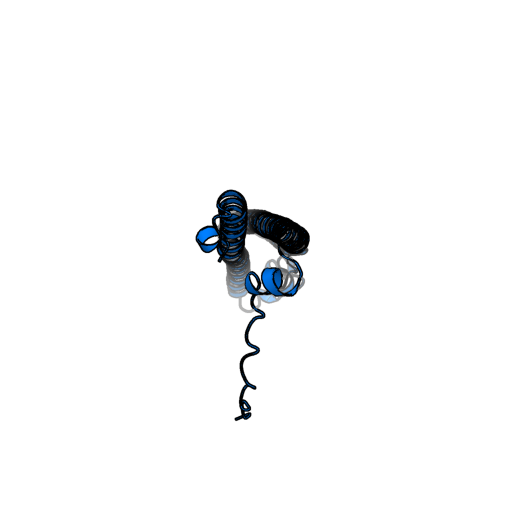4 18.234 1.00 98.75 101 ASP A O 1
ATOM 759 N N . ARG A 1 102 ? -20.521 -5.391 18.266 1.00 98.56 102 ARG A N 1
ATOM 760 C CA . ARG A 1 102 ? -20.504 -5.646 19.714 1.00 98.56 102 ARG A CA 1
ATOM 761 C C . ARG A 1 102 ? -20.635 -4.374 20.550 1.00 98.56 102 ARG A C 1
ATOM 763 O O . ARG A 1 102 ? -21.320 -4.382 21.575 1.00 98.56 102 ARG A O 1
ATOM 770 N N . LEU A 1 103 ? -19.982 -3.281 20.147 1.00 98.62 103 LEU A N 1
ATOM 771 C CA . LEU A 1 103 ? -20.135 -1.979 20.803 1.00 98.62 103 LEU A CA 1
ATOM 772 C C . LEU A 1 103 ? -21.578 -1.473 20.680 1.00 98.62 103 LEU A C 1
ATOM 774 O O . LEU A 1 103 ? -22.127 -0.942 21.645 1.00 98.62 103 LEU A O 1
ATOM 778 N N . GLU A 1 104 ? -22.204 -1.641 19.517 1.00 98.56 104 GLU A N 1
ATOM 779 C CA . GLU A 1 104 ? -23.582 -1.216 19.277 1.00 98.56 104 GLU A CA 1
ATOM 780 C C . GLU A 1 104 ? -24.619 -2.094 19.998 1.00 98.56 104 GLU A C 1
ATOM 782 O O . GLU A 1 104 ? -25.646 -1.571 20.445 1.00 98.56 104 GLU A O 1
ATOM 787 N N . GLU A 1 105 ? -24.349 -3.392 20.146 1.00 98.50 105 GLU A N 1
ATOM 788 C CA . GLU A 1 105 ? -25.219 -4.356 20.825 1.00 98.50 105 GLU A CA 1
ATOM 789 C C . GLU A 1 105 ? -25.164 -4.217 22.352 1.00 98.50 105 GLU A C 1
ATOM 791 O O . GLU A 1 105 ? -26.195 -4.257 23.028 1.00 98.50 105 GLU A O 1
ATOM 796 N N . HIS A 1 106 ? -23.966 -4.047 22.917 1.00 98.38 106 HIS A N 1
ATOM 797 C CA . HIS A 1 106 ? -23.761 -4.143 24.364 1.00 98.38 106 HIS A CA 1
ATOM 798 C C . HIS A 1 106 ? -23.628 -2.797 25.080 1.00 98.38 106 HIS A C 1
ATOM 800 O O . HIS A 1 106 ? -23.616 -2.773 26.315 1.00 98.38 106 HIS A O 1
ATOM 806 N N . LEU A 1 107 ? -23.554 -1.679 24.349 1.00 98.19 107 LEU A N 1
ATOM 807 C CA . LEU A 1 107 ? -23.563 -0.337 24.934 1.00 98.19 107 LEU A CA 1
ATOM 808 C C . LEU A 1 107 ? -24.826 0.444 24.548 1.00 98.19 107 LEU A C 1
ATOM 810 O O . LEU A 1 107 ? -25.230 0.445 23.380 1.00 98.19 107 LEU A O 1
ATOM 814 N N . PRO A 1 108 ? -25.426 1.194 25.491 1.00 97.81 108 PRO A N 1
ATOM 815 C CA . PRO A 1 108 ? -26.502 2.128 25.178 1.00 97.81 108 PRO A CA 1
ATOM 816 C C . PRO A 1 108 ? -26.103 3.127 24.084 1.00 97.81 108 PRO A C 1
ATOM 818 O O . PRO A 1 108 ? -24.950 3.538 23.998 1.00 97.81 108 PRO A O 1
ATOM 821 N N . GLY A 1 109 ? -27.069 3.588 23.284 1.00 96.88 109 GLY A N 1
ATOM 822 C CA . GLY A 1 109 ? -26.814 4.536 22.187 1.00 96.88 109 GLY A CA 1
ATOM 823 C C . GLY A 1 109 ? -26.147 5.853 22.611 1.00 96.88 109 GLY A C 1
ATOM 824 O O . GLY A 1 109 ? -25.406 6.433 21.830 1.00 96.88 109 GLY A O 1
ATOM 825 N N . GLY A 1 110 ? -26.383 6.308 23.846 1.00 97.50 110 GLY A N 1
ATOM 826 C CA . GLY A 1 110 ? -25.765 7.512 24.417 1.00 97.50 110 GLY A CA 1
ATOM 827 C C . GLY A 1 110 ? -24.468 7.264 25.192 1.00 97.50 110 GLY A C 1
ATOM 828 O O . GLY A 1 110 ? -23.982 8.173 25.859 1.00 97.50 110 GLY A O 1
ATOM 829 N N . ASP A 1 111 ? -23.937 6.041 25.177 1.00 98.31 111 ASP A N 1
ATOM 830 C CA . ASP A 1 111 ? -22.692 5.719 25.866 1.00 98.31 111 ASP A CA 1
ATOM 831 C C . ASP A 1 111 ? -21.502 6.442 25.198 1.00 98.31 111 ASP A C 1
ATOM 833 O O . ASP A 1 111 ? -21.332 6.311 23.983 1.00 98.31 111 ASP A O 1
ATOM 837 N N . PRO A 1 112 ? -20.652 7.170 25.951 1.00 97.75 112 PRO A N 1
ATOM 838 C CA . PRO A 1 112 ? -19.536 7.923 25.374 1.00 97.75 112 PRO A CA 1
ATOM 839 C C . PRO A 1 112 ? -18.570 7.071 24.543 1.00 97.75 112 PRO A C 1
ATOM 841 O O . PRO A 1 112 ? -18.122 7.519 23.493 1.00 97.75 112 PRO A O 1
ATOM 844 N N . VAL A 1 113 ? -18.298 5.826 24.959 1.00 98.19 113 VAL A N 1
ATOM 845 C CA . VAL A 1 113 ? -17.399 4.927 24.214 1.00 98.19 113 VAL A CA 1
ATOM 846 C C . VAL A 1 113 ? -18.018 4.558 22.875 1.00 98.19 113 VAL A C 1
ATOM 848 O O . VAL A 1 113 ? -17.322 4.540 21.867 1.00 98.19 113 VAL A O 1
ATOM 851 N N . ARG A 1 114 ? -19.329 4.299 22.840 1.00 98.38 114 ARG A N 1
ATOM 852 C CA . ARG A 1 114 ? -20.037 4.010 21.590 1.00 98.38 114 ARG A CA 1
ATOM 853 C C . ARG A 1 114 ? -20.047 5.228 20.669 1.00 98.38 114 ARG A C 1
ATOM 855 O O . ARG A 1 114 ? -19.767 5.083 19.484 1.00 98.38 114 ARG A O 1
ATOM 862 N N . LEU A 1 115 ? -20.364 6.405 21.208 1.00 98.44 115 LEU A N 1
ATOM 863 C CA . LEU A 1 115 ? -20.459 7.651 20.443 1.00 98.44 115 LEU A CA 1
ATOM 864 C C . LEU A 1 115 ? -19.129 8.066 19.806 1.00 98.44 115 LEU A C 1
ATOM 866 O O . LEU A 1 115 ? -19.143 8.674 18.742 1.00 98.44 115 LEU A O 1
ATOM 870 N N . GLU A 1 116 ? -18.004 7.736 20.437 1.00 98.25 116 GLU A N 1
ATOM 871 C CA . GLU A 1 116 ? -16.668 8.050 19.930 1.00 98.25 116 GLU A CA 1
ATOM 872 C C . GLU A 1 116 ? -16.099 6.923 19.058 1.00 98.25 116 GLU A C 1
ATOM 874 O O . GLU A 1 116 ? -15.743 7.145 17.900 1.00 98.25 116 GLU A O 1
ATOM 879 N N . ALA A 1 117 ? -16.049 5.696 19.583 1.00 98.44 117 ALA A N 1
ATOM 880 C CA . ALA A 1 117 ? -15.327 4.604 18.940 1.00 98.44 117 ALA A CA 1
ATOM 881 C C . ALA A 1 117 ? -16.029 4.096 17.678 1.00 98.44 117 ALA A C 1
ATOM 883 O O . ALA A 1 117 ? -15.364 3.823 16.689 1.00 98.44 117 ALA A O 1
ATOM 884 N N . VAL A 1 118 ? -17.361 3.981 17.665 1.00 98.69 118 VAL A N 1
ATOM 885 C CA . VAL A 1 118 ? -18.082 3.447 16.495 1.00 98.69 118 VAL A CA 1
ATOM 886 C C . VAL A 1 118 ? -17.868 4.289 15.228 1.00 98.69 118 VAL A C 1
ATOM 888 O O . VAL A 1 118 ? -17.494 3.710 14.205 1.00 98.69 118 VAL A O 1
ATOM 891 N N . PRO A 1 119 ? -18.087 5.620 15.222 1.00 98.69 119 PRO A N 1
ATOM 892 C CA . PRO A 1 119 ? -17.836 6.414 14.019 1.00 98.69 119 PRO A CA 1
ATOM 893 C C . PRO A 1 119 ? -16.349 6.462 13.642 1.00 98.69 119 PRO A C 1
ATOM 895 O O . PRO A 1 119 ? -16.037 6.436 12.449 1.00 98.69 119 PRO A O 1
ATOM 898 N N . ALA A 1 120 ? -15.440 6.479 14.624 1.00 98.62 120 ALA A N 1
ATOM 899 C CA . ALA A 1 120 ? -14.001 6.419 14.372 1.00 98.62 120 ALA A CA 1
ATOM 900 C C . ALA A 1 120 ? -13.594 5.097 13.700 1.00 98.62 120 ALA A C 1
ATOM 902 O O . ALA A 1 120 ? -12.952 5.122 12.656 1.00 98.62 120 ALA A O 1
ATOM 903 N N . LEU A 1 121 ? -14.062 3.951 14.207 1.00 98.69 121 LEU A N 1
ATOM 904 C CA . LEU A 1 121 ? -13.818 2.634 13.610 1.00 98.69 121 LEU A CA 1
ATOM 905 C C . LEU A 1 121 ? -14.413 2.525 12.200 1.00 98.69 121 LEU A C 1
ATOM 907 O O . LEU A 1 121 ? -13.747 2.034 11.296 1.00 98.69 121 LEU A O 1
ATOM 911 N N . LYS A 1 122 ? -15.636 3.027 11.968 1.00 98.75 122 LYS A N 1
ATOM 912 C CA . LYS A 1 122 ? -16.239 3.056 10.618 1.00 98.75 122 LYS A CA 1
ATOM 913 C C . LYS A 1 122 ? -15.391 3.875 9.639 1.00 98.75 122 LYS A C 1
ATOM 915 O O . LYS A 1 122 ? -15.205 3.466 8.495 1.00 98.75 122 LYS A O 1
ATOM 920 N N . THR A 1 123 ? -14.862 5.007 10.100 1.00 98.62 123 THR A N 1
ATOM 921 C CA . THR A 1 123 ? -13.975 5.871 9.308 1.00 98.62 123 THR A CA 1
ATOM 922 C C . THR A 1 123 ? -12.635 5.186 9.037 1.00 98.62 123 THR A C 1
ATOM 924 O O . THR A 1 123 ? -12.199 5.156 7.889 1.00 98.62 123 THR A O 1
ATOM 927 N N . GLY A 1 124 ? -12.026 4.567 10.052 1.00 98.31 124 GLY A N 1
ATOM 928 C CA . GLY A 1 124 ? -10.777 3.814 9.923 1.00 98.31 124 GLY A CA 1
ATOM 929 C C . GLY A 1 124 ? -10.900 2.624 8.970 1.00 98.31 124 GLY A C 1
ATOM 930 O O . GLY A 1 124 ? -10.044 2.445 8.113 1.00 98.31 124 GLY A O 1
ATOM 931 N N . ILE A 1 125 ? -12.006 1.868 9.017 1.00 98.56 125 ILE A N 1
ATOM 932 C CA . ILE A 1 125 ? -12.261 0.760 8.079 1.00 98.56 125 ILE A CA 1
ATOM 933 C C . ILE A 1 125 ? -12.315 1.274 6.637 1.00 98.56 125 ILE A C 1
ATOM 935 O O . ILE A 1 125 ? -11.749 0.649 5.736 1.00 98.56 125 ILE A O 1
ATOM 939 N N . ALA A 1 126 ? -12.986 2.405 6.402 1.00 98.50 126 ALA A N 1
ATOM 940 C CA . ALA A 1 126 ? -13.056 3.008 5.076 1.00 98.50 126 ALA A CA 1
ATOM 941 C C . ALA A 1 126 ? -11.676 3.496 4.601 1.00 98.50 126 ALA A C 1
ATOM 943 O O . ALA A 1 126 ? -11.305 3.236 3.456 1.00 98.50 126 ALA A O 1
ATOM 944 N N . ALA A 1 127 ? -10.903 4.140 5.482 1.00 98.31 127 ALA A N 1
ATOM 945 C CA . ALA A 1 127 ? -9.544 4.592 5.191 1.00 98.31 127 ALA A CA 1
ATOM 946 C C . ALA A 1 127 ? -8.610 3.417 4.864 1.00 98.31 127 ALA A C 1
ATOM 948 O O . ALA A 1 127 ? -7.962 3.426 3.819 1.00 98.31 127 ALA A O 1
ATOM 949 N N . PHE A 1 128 ? -8.614 2.367 5.689 1.00 98.38 128 PHE A N 1
ATOM 950 C CA . PHE A 1 128 ? -7.829 1.153 5.468 1.00 98.38 128 PHE A CA 1
ATOM 951 C C . PHE A 1 128 ? -8.197 0.476 4.143 1.00 98.38 128 PHE A C 1
ATOM 953 O O . PHE A 1 128 ? -7.319 0.135 3.352 1.00 98.38 128 PHE A O 1
ATOM 960 N N . THR A 1 129 ? -9.495 0.329 3.857 1.00 98.25 129 THR A N 1
ATOM 961 C CA . THR A 1 129 ? -9.969 -0.265 2.596 1.00 98.25 129 THR A CA 1
ATOM 962 C C . THR A 1 129 ? -9.483 0.543 1.391 1.00 98.25 129 THR A C 1
ATOM 964 O O . THR A 1 129 ? -8.915 -0.027 0.460 1.00 98.25 129 THR A O 1
ATOM 967 N N . GLY A 1 130 ? -9.626 1.872 1.435 1.00 98.00 130 GLY A N 1
ATOM 968 C CA . GLY A 1 130 ? -9.134 2.755 0.378 1.00 98.00 130 GLY A CA 1
ATOM 969 C C . GLY A 1 130 ? -7.615 2.679 0.199 1.00 98.00 130 GLY A C 1
ATOM 970 O O . GLY A 1 130 ? -7.129 2.616 -0.929 1.00 98.00 130 GLY A O 1
ATOM 971 N N . ALA A 1 131 ? -6.852 2.613 1.291 1.00 98.06 131 ALA A N 1
ATOM 972 C CA . ALA A 1 131 ? -5.399 2.480 1.240 1.00 98.06 131 ALA A CA 1
ATOM 973 C C . ALA A 1 131 ? -4.953 1.128 0.652 1.00 98.06 131 ALA A C 1
ATOM 975 O O . ALA A 1 131 ? -4.022 1.076 -0.154 1.00 98.06 131 ALA A O 1
ATOM 976 N N . VAL A 1 132 ? -5.649 0.030 0.971 1.00 98.12 132 VAL A N 1
ATOM 977 C CA . VAL A 1 132 ? -5.405 -1.290 0.359 1.00 98.12 132 VAL A CA 1
ATOM 978 C C . VAL A 1 132 ? -5.650 -1.257 -1.152 1.00 98.12 132 VAL A C 1
ATOM 980 O O . VAL A 1 132 ? -4.838 -1.788 -1.916 1.00 98.12 132 VAL A O 1
ATOM 983 N N . GLU A 1 133 ? -6.731 -0.620 -1.603 1.00 97.94 133 GLU A N 1
ATOM 984 C CA . GLU A 1 133 ? -7.023 -0.450 -3.032 1.00 97.94 133 GLU A CA 1
ATOM 985 C C . GLU A 1 133 ? -5.954 0.396 -3.732 1.00 97.94 133 GLU A C 1
ATOM 987 O O . GLU A 1 133 ? -5.467 0.030 -4.809 1.00 97.94 133 GLU A O 1
ATOM 992 N N . MET A 1 134 ? -5.530 1.492 -3.098 1.00 98.12 134 MET A N 1
ATOM 993 C CA . MET A 1 134 ? -4.475 2.347 -3.630 1.00 98.12 134 MET A CA 1
ATOM 994 C C . MET A 1 134 ? -3.137 1.621 -3.736 1.00 98.12 134 MET A C 1
ATOM 996 O O . MET A 1 134 ? -2.461 1.734 -4.761 1.00 98.12 134 MET A O 1
ATOM 1000 N N . LEU A 1 135 ? -2.787 0.813 -2.737 1.00 98.31 135 LEU A N 1
ATOM 1001 C CA . LEU A 1 135 ? -1.591 -0.021 -2.765 1.00 98.31 135 LEU A CA 1
ATOM 1002 C C . LEU A 1 135 ? -1.650 -1.063 -3.889 1.00 98.31 135 LEU A C 1
ATOM 1004 O O . LEU A 1 135 ? -0.660 -1.275 -4.593 1.00 98.31 135 LEU A O 1
ATOM 1008 N N . ALA A 1 136 ? -2.801 -1.706 -4.090 1.00 98.12 136 ALA A N 1
ATOM 1009 C CA . ALA A 1 136 ? -2.985 -2.661 -5.181 1.00 98.12 136 ALA A CA 1
ATOM 1010 C C . ALA A 1 136 ? -2.800 -1.992 -6.553 1.00 98.12 136 ALA A C 1
ATOM 1012 O O . ALA A 1 136 ? -2.118 -2.537 -7.430 1.00 98.12 136 ALA A O 1
ATOM 1013 N N . LYS A 1 137 ? -3.347 -0.783 -6.725 1.00 98.19 137 LYS A N 1
ATOM 1014 C CA . LYS A 1 137 ? -3.149 0.020 -7.934 1.00 98.19 137 LYS A CA 1
ATOM 1015 C C . LYS A 1 137 ? -1.679 0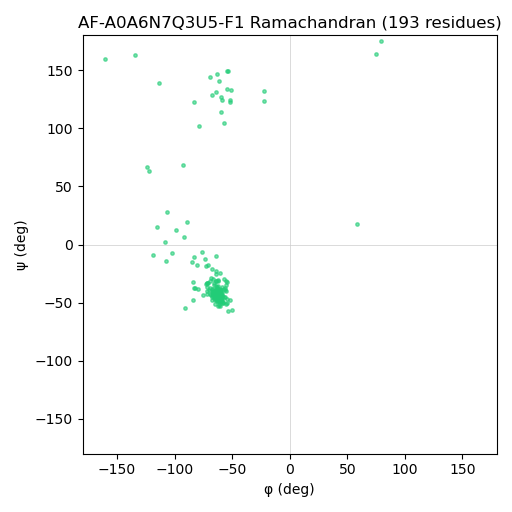.407 -8.122 1.00 98.19 137 LYS A C 1
ATOM 1017 O O . LYS A 1 137 ? -1.147 0.189 -9.205 1.00 98.19 137 LYS A O 1
ATOM 1022 N N . ALA A 1 138 ? -1.013 0.918 -7.086 1.00 98.38 138 ALA A N 1
ATOM 1023 C CA . ALA A 1 138 ? 0.390 1.332 -7.159 1.00 98.38 138 ALA A CA 1
ATOM 1024 C C . ALA A 1 138 ? 1.314 0.169 -7.557 1.00 98.38 138 ALA A C 1
ATOM 1026 O O . ALA A 1 138 ? 2.135 0.315 -8.458 1.00 98.38 138 ALA A O 1
ATOM 1027 N N . ARG A 1 139 ? 1.115 -1.021 -6.972 1.00 98.31 139 ARG A N 1
ATOM 1028 C CA . ARG A 1 139 ? 1.855 -2.240 -7.350 1.00 98.31 139 ARG A CA 1
ATOM 1029 C C . ARG A 1 139 ? 1.589 -2.679 -8.785 1.00 98.31 139 ARG A C 1
ATOM 1031 O O . ARG A 1 139 ? 2.485 -3.176 -9.460 1.00 98.31 139 ARG A O 1
ATOM 1038 N N . THR A 1 140 ? 0.356 -2.510 -9.258 1.00 98.25 140 THR A N 1
ATOM 1039 C CA . THR A 1 140 ? 0.014 -2.792 -10.658 1.00 98.25 140 THR A CA 1
ATOM 1040 C C . THR A 1 140 ? 0.748 -1.832 -11.594 1.00 98.25 140 THR A C 1
ATOM 1042 O O . THR A 1 140 ? 1.319 -2.268 -12.592 1.00 98.25 140 THR A O 1
ATOM 1045 N N . ASP A 1 141 ? 0.778 -0.541 -11.260 1.00 97.62 141 ASP A N 1
ATOM 1046 C CA . ASP A 1 141 ? 1.470 0.485 -12.043 1.00 97.62 141 ASP A CA 1
ATOM 1047 C C . ASP A 1 141 ? 2.998 0.247 -12.065 1.00 97.62 141 ASP A C 1
ATOM 1049 O O . ASP A 1 141 ? 3.610 0.317 -13.135 1.00 97.62 141 ASP A O 1
ATOM 1053 N N . GLU A 1 142 ? 3.599 -0.124 -10.927 1.00 98.31 142 GLU A N 1
ATOM 1054 C CA . GLU A 1 142 ? 5.007 -0.542 -10.814 1.00 98.31 142 GLU A CA 1
ATOM 1055 C C . GLU A 1 142 ? 5.306 -1.763 -11.699 1.00 98.31 142 GLU A C 1
ATOM 1057 O O . GLU A 1 142 ? 6.217 -1.724 -12.530 1.00 98.31 142 GLU A O 1
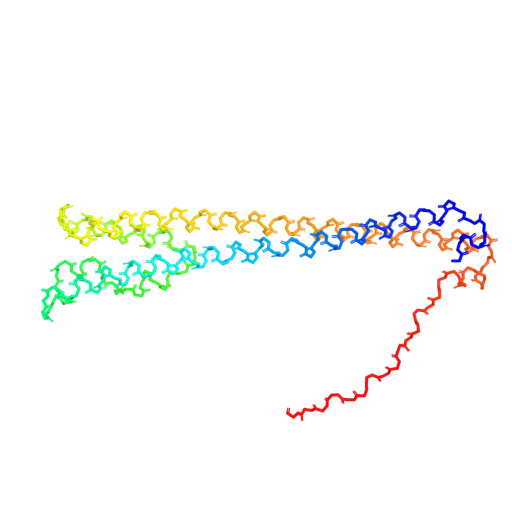ATOM 1062 N N . ALA A 1 143 ? 4.494 -2.820 -11.601 1.00 98.25 143 ALA A N 1
ATOM 1063 C CA . ALA A 1 143 ? 4.665 -4.029 -12.405 1.00 98.25 143 ALA A CA 1
ATOM 1064 C C . ALA A 1 143 ? 4.568 -3.741 -13.914 1.00 98.25 143 ALA A C 1
ATOM 1066 O O . ALA A 1 143 ? 5.374 -4.243 -14.703 1.00 98.25 143 ALA A O 1
ATOM 1067 N N . LEU A 1 144 ? 3.620 -2.892 -14.330 1.00 98.12 144 LEU A N 1
ATOM 1068 C CA . LEU A 1 144 ? 3.488 -2.463 -15.724 1.00 98.12 144 LEU A CA 1
ATOM 1069 C C . LEU A 1 144 ? 4.704 -1.659 -16.198 1.00 98.12 144 LEU A C 1
ATOM 1071 O O . LEU A 1 144 ? 5.129 -1.822 -17.345 1.00 98.12 144 LEU A O 1
ATOM 1075 N N . ALA A 1 145 ? 5.267 -0.794 -15.350 1.00 98.00 145 ALA A N 1
ATOM 1076 C CA . ALA A 1 145 ? 6.502 -0.081 -15.663 1.00 98.00 145 ALA A CA 1
ATOM 1077 C C . ALA A 1 145 ? 7.677 -1.057 -15.844 1.00 98.00 145 ALA A C 1
ATOM 1079 O O . ALA A 1 145 ? 8.414 -0.934 -16.824 1.00 98.00 145 ALA A O 1
ATOM 1080 N N . GLY A 1 146 ? 7.781 -2.076 -14.983 1.00 98.06 146 GLY A N 1
ATOM 1081 C CA . GLY A 1 146 ? 8.781 -3.140 -15.087 1.00 98.06 146 GLY A CA 1
ATOM 1082 C C . GLY A 1 146 ? 8.662 -3.936 -16.389 1.00 98.06 146 GLY A C 1
ATOM 1083 O O . GLY A 1 146 ? 9.629 -4.044 -17.139 1.00 98.06 146 GLY A O 1
ATOM 1084 N N . THR A 1 147 ? 7.454 -4.388 -16.742 1.00 98.44 147 THR A N 1
ATOM 1085 C CA . THR A 1 147 ? 7.210 -5.095 -18.017 1.00 98.44 147 THR A CA 1
ATOM 1086 C C . THR A 1 147 ? 7.573 -4.236 -19.235 1.00 98.44 147 THR A C 1
ATOM 1088 O O . THR A 1 147 ? 8.118 -4.736 -20.221 1.00 98.44 147 THR A O 1
ATOM 1091 N N . ARG A 1 148 ? 7.282 -2.928 -19.200 1.00 98.19 148 ARG A N 1
ATOM 1092 C CA . ARG A 1 148 ? 7.647 -2.007 -20.292 1.00 98.19 148 ARG A CA 1
ATOM 1093 C C . ARG A 1 148 ? 9.158 -1.842 -20.416 1.00 98.19 148 ARG A C 1
ATOM 1095 O O . ARG A 1 148 ? 9.651 -1.769 -21.542 1.00 98.19 148 ARG A O 1
ATOM 1102 N N . LEU A 1 149 ? 9.869 -1.765 -19.290 1.00 98.44 149 LEU A N 1
ATOM 1103 C CA . LEU A 1 149 ? 11.326 -1.705 -19.266 1.00 98.44 149 LEU A CA 1
ATOM 1104 C C . LEU A 1 149 ? 11.934 -2.978 -19.861 1.00 98.44 149 LEU A C 1
ATOM 1106 O O . LEU A 1 149 ? 12.693 -2.866 -20.820 1.00 98.44 149 LEU A O 1
ATOM 1110 N N . GLU A 1 150 ? 11.536 -4.159 -19.380 1.00 98.38 150 GLU A N 1
ATOM 1111 C CA . GLU A 1 150 ? 12.020 -5.445 -19.907 1.00 98.38 150 GLU A CA 1
ATOM 1112 C C . GLU A 1 150 ? 11.809 -5.544 -21.422 1.00 98.38 150 GLU A C 1
ATOM 1114 O O . GLU A 1 150 ? 12.735 -5.857 -22.169 1.00 98.38 150 GLU A O 1
ATOM 1119 N N . ALA A 1 151 ? 10.613 -5.194 -21.909 1.00 98.12 151 ALA A N 1
ATOM 1120 C CA . ALA A 1 151 ? 10.324 -5.201 -23.340 1.00 98.12 151 ALA A CA 1
ATOM 1121 C C . ALA A 1 151 ? 11.243 -4.252 -24.134 1.00 98.12 151 ALA A C 1
ATOM 1123 O O . ALA A 1 151 ? 11.675 -4.584 -25.241 1.00 98.12 151 ALA A O 1
ATOM 1124 N N . ALA A 1 152 ? 11.558 -3.074 -23.588 1.00 97.88 152 ALA A N 1
ATOM 1125 C CA . ALA A 1 152 ? 12.450 -2.118 -24.234 1.00 97.88 152 ALA A CA 1
ATOM 1126 C C . ALA A 1 152 ? 13.917 -2.572 -24.221 1.00 97.88 152 ALA A C 1
ATOM 1128 O O . ALA A 1 152 ? 14.620 -2.355 -25.210 1.00 97.88 152 ALA A O 1
ATOM 1129 N N . GLU A 1 153 ? 14.378 -3.217 -23.149 1.00 98.06 153 GLU A N 1
ATOM 1130 C CA . GLU A 1 153 ? 15.712 -3.823 -23.073 1.00 98.06 153 GLU A CA 1
ATOM 1131 C C . GLU A 1 153 ? 15.868 -4.948 -24.101 1.00 98.06 153 GLU A C 1
ATOM 1133 O O . GLU A 1 153 ? 16.868 -5.005 -24.822 1.00 98.06 153 GLU A O 1
ATOM 1138 N N . ASP A 1 154 ? 14.838 -5.779 -24.248 1.00 98.00 154 ASP A N 1
ATOM 1139 C CA . ASP A 1 154 ? 14.753 -6.834 -25.253 1.00 98.00 154 ASP A CA 1
ATOM 1140 C C . ASP A 1 154 ? 14.815 -6.281 -26.685 1.00 98.00 154 ASP A C 1
ATOM 1142 O O . ASP A 1 154 ? 15.579 -6.760 -27.534 1.00 98.00 154 ASP A O 1
ATOM 1146 N N . GLU A 1 155 ? 14.017 -5.250 -26.978 1.00 97.38 155 GLU A N 1
ATOM 1147 C CA . GLU A 1 155 ? 14.036 -4.548 -28.264 1.00 97.38 155 GLU A CA 1
ATOM 1148 C C . GLU A 1 155 ? 15.415 -3.946 -28.551 1.00 97.38 155 GLU A C 1
ATOM 1150 O O . GLU A 1 155 ? 15.945 -4.097 -29.659 1.00 97.38 155 GLU A O 1
ATOM 1155 N N . TRP A 1 156 ? 16.019 -3.306 -27.549 1.00 97.62 156 TRP A N 1
ATOM 1156 C CA . TRP A 1 156 ? 17.347 -2.715 -27.639 1.00 97.62 156 TRP A CA 1
ATOM 1157 C C . TRP A 1 156 ? 18.427 -3.775 -27.898 1.00 97.62 156 TRP A C 1
ATOM 1159 O O . TRP A 1 156 ? 19.240 -3.615 -28.812 1.00 97.62 156 TRP A O 1
ATOM 1169 N N . ALA A 1 157 ? 18.399 -4.907 -27.192 1.00 96.38 157 ALA A N 1
ATOM 1170 C CA . ALA A 1 157 ? 19.333 -6.016 -27.386 1.00 96.38 157 ALA A CA 1
ATOM 1171 C C . ALA A 1 157 ? 19.222 -6.631 -28.794 1.00 96.38 157 ALA A C 1
ATOM 1173 O O . ALA A 1 157 ? 20.232 -6.891 -29.466 1.00 96.38 157 ALA A O 1
ATOM 1174 N N . ARG A 1 158 ? 17.991 -6.813 -29.293 1.00 96.94 158 ARG A N 1
ATOM 1175 C CA . ARG A 1 158 ? 17.742 -7.270 -30.670 1.00 96.94 158 ARG A CA 1
ATOM 1176 C C . ARG A 1 158 ? 18.251 -6.256 -31.694 1.00 96.94 158 ARG A C 1
ATOM 1178 O O . ARG A 1 158 ? 18.852 -6.660 -32.692 1.00 96.94 158 ARG A O 1
ATOM 1185 N N . LEU A 1 159 ? 18.050 -4.956 -31.464 1.00 95.94 159 LEU A N 1
ATOM 1186 C CA . LEU A 1 159 ? 18.572 -3.897 -32.332 1.00 95.94 159 LEU A CA 1
ATOM 1187 C C . LEU A 1 159 ? 20.102 -3.927 -32.385 1.00 95.94 159 LEU A C 1
ATOM 1189 O O . LEU A 1 159 ? 20.666 -3.941 -33.478 1.00 95.94 159 LEU A O 1
ATOM 1193 N N . LEU A 1 160 ? 20.781 -4.005 -31.238 1.00 94.19 160 LEU A N 1
ATOM 1194 C CA . LEU A 1 160 ? 22.243 -4.082 -31.201 1.00 94.19 160 LEU A CA 1
ATOM 1195 C C . LEU A 1 160 ? 22.776 -5.314 -31.933 1.00 94.19 160 LEU A C 1
ATOM 1197 O O . LEU A 1 160 ? 23.766 -5.210 -32.657 1.00 94.19 160 LEU A O 1
ATOM 1201 N N . THR A 1 161 ? 22.091 -6.452 -31.813 1.00 94.44 161 THR A N 1
ATOM 1202 C CA . THR A 1 161 ? 22.446 -7.679 -32.538 1.00 94.44 161 THR A CA 1
ATOM 1203 C C . THR A 1 161 ? 22.306 -7.493 -34.051 1.00 94.44 161 THR A C 1
ATOM 1205 O O . THR A 1 161 ? 23.201 -7.880 -34.804 1.00 94.44 161 THR A O 1
ATOM 1208 N N . LYS A 1 162 ? 21.229 -6.843 -34.518 1.00 93.75 162 LYS A N 1
ATOM 1209 C CA . LYS A 1 162 ? 21.046 -6.501 -35.940 1.00 93.75 162 LYS A CA 1
ATOM 1210 C C . LYS A 1 162 ? 22.126 -5.543 -36.441 1.00 93.75 162 LYS A C 1
ATOM 1212 O O . LYS A 1 162 ? 22.703 -5.786 -37.497 1.00 93.75 162 LYS A O 1
ATOM 1217 N N . VAL A 1 163 ? 22.435 -4.489 -35.681 1.00 93.06 163 VAL A N 1
ATOM 1218 C CA . VAL A 1 163 ? 23.496 -3.528 -36.027 1.00 93.06 163 VAL A CA 1
ATOM 1219 C C . VAL A 1 163 ? 24.853 -4.226 -36.095 1.00 93.06 163 VAL A C 1
ATOM 1221 O O . VAL A 1 163 ? 25.613 -3.992 -37.033 1.00 93.06 163 VAL A O 1
ATOM 1224 N N . TYR A 1 164 ? 25.152 -5.116 -35.146 1.00 91.69 164 TYR A N 1
ATOM 1225 C CA . TYR A 1 164 ? 26.373 -5.915 -35.176 1.00 91.69 164 TYR A CA 1
ATOM 1226 C C . TYR A 1 164 ? 26.431 -6.819 -36.411 1.00 91.69 164 TYR A C 1
ATOM 1228 O O . TYR A 1 164 ? 27.436 -6.803 -37.116 1.00 91.69 164 TYR A O 1
ATOM 1236 N N . GLY A 1 165 ? 25.354 -7.548 -36.722 1.00 91.62 165 GLY A N 1
ATOM 1237 C CA . GLY A 1 165 ? 25.269 -8.390 -37.918 1.00 91.62 165 GLY A CA 1
ATOM 1238 C C . GLY A 1 165 ? 25.451 -7.601 -39.218 1.00 91.62 165 GLY A C 1
ATOM 1239 O O . GLY A 1 165 ? 26.191 -8.033 -40.100 1.00 91.62 165 GLY A O 1
ATOM 1240 N N . PHE A 1 166 ? 24.854 -6.410 -39.308 1.00 91.88 166 PHE A N 1
ATOM 1241 C CA . PHE A 1 166 ? 25.041 -5.505 -40.443 1.00 91.88 166 PHE A CA 1
ATOM 1242 C C . PHE A 1 166 ? 26.508 -5.077 -40.594 1.00 91.88 166 PHE A C 1
ATOM 1244 O O . PHE A 1 166 ? 27.087 -5.210 -41.670 1.00 91.88 166 PHE A O 1
ATOM 1251 N N . LEU A 1 167 ? 27.144 -4.629 -39.506 1.00 90.94 167 LEU A N 1
ATOM 1252 C CA . LEU A 1 167 ? 28.557 -4.237 -39.524 1.00 90.94 167 LEU A CA 1
ATOM 1253 C C . LEU A 1 167 ? 29.486 -5.416 -39.832 1.00 90.94 167 LEU A C 1
ATOM 1255 O O . LEU A 1 167 ? 30.503 -5.230 -40.496 1.00 90.94 167 LEU A O 1
ATOM 1259 N N . LEU A 1 168 ? 29.147 -6.618 -39.358 1.00 91.19 168 LEU A N 1
ATOM 1260 C CA . LEU A 1 168 ? 29.886 -7.845 -39.639 1.00 91.19 168 LEU A CA 1
ATOM 1261 C C . LEU A 1 168 ? 29.877 -8.156 -41.139 1.00 91.19 168 LEU A C 1
ATOM 1263 O O . LEU A 1 168 ? 30.930 -8.454 -41.698 1.00 91.19 168 LEU A O 1
ATOM 1267 N N . ALA A 1 169 ? 28.706 -8.069 -41.775 1.00 91.50 169 ALA A N 1
ATOM 1268 C CA . ALA A 1 169 ? 28.544 -8.315 -43.204 1.00 91.50 169 ALA A CA 1
ATOM 1269 C C . ALA A 1 169 ? 29.247 -7.251 -44.063 1.00 91.50 169 ALA A C 1
ATOM 1271 O O . ALA A 1 169 ? 29.839 -7.582 -45.085 1.00 91.50 169 ALA A O 1
ATOM 1272 N N . GLU A 1 170 ? 29.209 -5.985 -43.642 1.00 90.88 170 GLU A N 1
ATOM 1273 C CA . GLU A 1 170 ? 29.752 -4.866 -44.417 1.00 90.88 170 GLU A CA 1
ATOM 1274 C C . GLU A 1 170 ? 31.276 -4.697 -44.259 1.00 90.88 170 GLU A C 1
ATOM 1276 O O . GLU A 1 170 ? 31.966 -4.346 -45.214 1.00 90.88 170 GLU A O 1
ATOM 1281 N N . LEU A 1 171 ? 31.818 -4.920 -43.056 1.00 90.88 171 LEU A N 1
ATOM 1282 C CA . LEU A 1 171 ? 33.209 -4.579 -42.714 1.00 90.88 171 LEU A CA 1
ATOM 1283 C C . LEU A 1 171 ? 34.066 -5.779 -42.306 1.00 90.88 171 LEU A C 1
ATOM 1285 O O . LEU A 1 171 ? 35.277 -5.637 -42.119 1.00 90.88 171 LEU A O 1
ATOM 1289 N N . GLY A 1 172 ? 33.456 -6.950 -42.128 1.00 88.38 172 GLY A N 1
ATOM 1290 C CA . GLY A 1 172 ? 34.112 -8.112 -41.548 1.00 88.38 172 GLY A CA 1
ATOM 1291 C C . GLY A 1 172 ? 34.299 -8.007 -40.029 1.00 88.38 172 GLY A C 1
ATOM 1292 O O . GLY A 1 172 ? 34.218 -6.944 -39.405 1.00 88.38 172 GLY A O 1
ATOM 1293 N N . ARG A 1 173 ? 34.581 -9.158 -39.410 1.00 87.00 173 ARG A N 1
ATOM 1294 C CA . ARG A 1 173 ? 34.589 -9.338 -37.948 1.00 87.00 173 ARG A CA 1
ATOM 1295 C C . ARG A 1 173 ? 35.495 -8.369 -37.190 1.00 87.00 173 ARG A C 1
ATOM 1297 O O . ARG A 1 173 ? 35.040 -7.701 -36.266 1.00 87.00 173 ARG A O 1
ATOM 1304 N N . ALA A 1 174 ? 36.760 -8.259 -37.595 1.00 85.31 174 ALA A N 1
ATOM 1305 C CA . ALA A 1 174 ? 37.753 -7.461 -36.874 1.00 85.31 174 ALA A CA 1
ATOM 1306 C C . ALA A 1 174 ? 37.421 -5.957 -36.847 1.00 85.31 174 ALA A C 1
ATOM 1308 O O . ALA A 1 174 ? 37.765 -5.260 -35.893 1.00 85.31 174 ALA A O 1
ATOM 1309 N N . ALA A 1 175 ? 36.759 -5.443 -37.888 1.00 84.81 175 ALA A N 1
ATOM 1310 C CA . ALA A 1 175 ? 36.334 -4.050 -37.948 1.00 84.81 175 ALA A CA 1
ATOM 1311 C C . ALA A 1 175 ? 35.010 -3.825 -37.200 1.00 84.81 175 ALA A C 1
ATOM 1313 O O . ALA A 1 175 ? 34.881 -2.813 -36.511 1.00 84.81 175 ALA A O 1
ATOM 1314 N N . ALA A 1 176 ? 34.066 -4.770 -37.273 1.00 84.88 176 ALA A N 1
ATOM 1315 C CA . ALA A 1 176 ? 32.790 -4.711 -36.559 1.00 84.88 176 ALA A CA 1
ATOM 1316 C C . ALA A 1 176 ? 32.966 -4.719 -35.028 1.00 84.88 176 ALA A C 1
ATOM 1318 O O . ALA A 1 176 ? 32.347 -3.912 -34.332 1.00 84.88 176 ALA A O 1
ATOM 1319 N N . GLU A 1 177 ? 33.871 -5.550 -34.496 1.00 86.25 177 GLU A N 1
ATOM 1320 C CA . GLU A 1 177 ? 34.151 -5.635 -33.051 1.00 86.25 177 GLU A CA 1
ATOM 1321 C C . GLU A 1 177 ? 34.656 -4.304 -32.457 1.00 86.25 177 GLU A C 1
ATOM 1323 O O . GLU A 1 177 ? 34.429 -4.021 -31.281 1.00 86.25 177 GLU A O 1
ATOM 1328 N N . ARG A 1 178 ? 35.259 -3.417 -33.265 1.00 86.50 178 ARG A N 1
ATOM 1329 C CA . ARG A 1 178 ? 35.684 -2.081 -32.803 1.00 86.50 178 ARG A CA 1
ATOM 1330 C C . ARG A 1 178 ? 34.506 -1.199 -32.386 1.00 86.50 178 ARG A C 1
ATOM 1332 O O . ARG A 1 178 ? 34.695 -0.300 -31.574 1.00 86.50 178 ARG A O 1
ATOM 1339 N N . PHE A 1 179 ? 33.304 -1.435 -32.915 1.00 83.69 179 PHE A N 1
ATOM 1340 C CA . PHE A 1 179 ? 32.107 -0.661 -32.569 1.00 83.69 179 PHE A CA 1
ATOM 1341 C C . PHE A 1 179 ? 31.459 -1.104 -31.251 1.00 83.69 179 PHE A C 1
ATOM 1343 O O . PHE A 1 179 ? 30.718 -0.314 -30.669 1.00 83.69 179 PHE A O 1
ATOM 1350 N N . PHE A 1 180 ? 31.784 -2.307 -30.765 1.00 83.38 180 PHE A N 1
ATOM 1351 C CA . PHE A 1 180 ? 31.258 -2.905 -29.536 1.00 83.38 180 PHE A CA 1
ATOM 1352 C C . PHE A 1 180 ? 32.417 -3.284 -28.603 1.00 83.38 180 PHE A C 1
ATOM 1354 O O . PHE A 1 180 ? 32.695 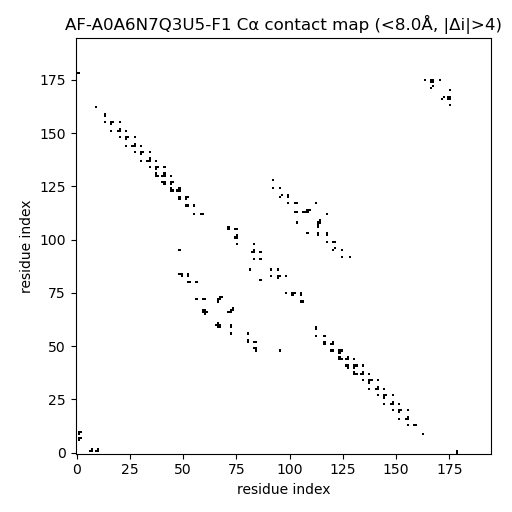-4.469 -28.398 1.00 83.38 180 PHE A O 1
ATOM 1361 N N . PRO A 1 181 ? 33.154 -2.293 -28.069 1.00 73.94 181 PRO A N 1
ATOM 1362 C CA . PRO A 1 181 ? 34.272 -2.575 -27.185 1.00 73.94 181 PRO A CA 1
ATOM 1363 C C . PRO A 1 181 ? 33.771 -3.350 -25.965 1.00 73.94 181 PRO A C 1
ATOM 1365 O O . PRO A 1 181 ? 32.845 -2.915 -25.281 1.00 73.94 181 PRO A O 1
ATOM 1368 N N . LYS A 1 182 ? 34.397 -4.499 -25.685 1.00 72.31 182 LYS A N 1
ATOM 1369 C CA . LYS A 1 182 ? 34.122 -5.262 -24.465 1.00 72.31 182 LYS A CA 1
ATOM 1370 C C . LYS A 1 182 ? 34.314 -4.341 -23.262 1.00 72.31 182 LYS A C 1
ATOM 1372 O O . LYS A 1 182 ? 35.325 -3.636 -23.187 1.00 72.31 182 LYS A O 1
ATOM 1377 N N . ALA A 1 183 ? 33.364 -4.360 -22.328 1.00 63.22 183 ALA A N 1
ATOM 1378 C CA . ALA A 1 183 ? 33.544 -3.699 -21.045 1.00 63.22 183 ALA A CA 1
ATOM 1379 C C . ALA A 1 183 ? 34.873 -4.182 -20.448 1.00 63.22 183 ALA A C 1
ATOM 1381 O O . ALA A 1 183 ? 35.111 -5.389 -20.349 1.00 63.22 183 ALA A O 1
ATOM 1382 N N . LYS A 1 184 ? 35.777 -3.253 -20.114 1.00 53.19 184 LYS A N 1
ATOM 1383 C CA . LYS A 1 184 ? 37.004 -3.606 -19.396 1.00 53.19 184 LYS A CA 1
ATOM 1384 C C . LYS A 1 184 ? 36.557 -4.232 -18.079 1.00 53.19 184 LYS A C 1
ATOM 1386 O O . LYS A 1 184 ? 35.954 -3.540 -17.265 1.00 53.19 184 LYS A O 1
ATOM 1391 N N . SER A 1 185 ? 36.820 -5.523 -17.884 1.00 48.91 185 SER A N 1
ATOM 1392 C CA . SER A 1 185 ? 36.618 -6.178 -16.595 1.00 48.91 185 SER A CA 1
ATOM 1393 C C . SER A 1 185 ? 37.453 -5.424 -15.562 1.00 48.91 185 SER A C 1
ATOM 1395 O O . SER A 1 185 ? 38.683 -5.516 -15.567 1.00 48.91 185 SER A O 1
ATOM 1397 N N . GLY A 1 186 ? 36.793 -4.616 -14.735 1.00 46.38 186 GLY A N 1
ATOM 1398 C CA . GLY A 1 186 ? 37.426 -3.942 -13.616 1.00 46.38 186 GLY A CA 1
ATOM 1399 C C . GLY A 1 186 ? 38.034 -4.984 -12.684 1.00 46.38 186 GLY A C 1
ATOM 1400 O O . GLY A 1 186 ? 37.368 -5.922 -12.257 1.00 46.38 186 GLY A O 1
ATOM 1401 N N . THR A 1 187 ? 39.326 -4.821 -12.441 1.00 42.06 187 THR A N 1
ATOM 1402 C CA . THR A 1 187 ? 40.136 -5.380 -11.357 1.00 42.06 187 THR A CA 1
ATOM 1403 C C . THR A 1 187 ? 39.350 -5.808 -10.111 1.00 42.06 187 THR A C 1
ATOM 1405 O O . THR A 1 187 ? 38.556 -5.036 -9.578 1.00 42.06 187 THR A O 1
ATOM 1408 N N . LYS A 1 188 ? 39.645 -7.031 -9.635 1.00 44.44 188 LYS A N 1
ATOM 1409 C CA . LYS A 1 188 ? 39.324 -7.596 -8.309 1.00 44.44 188 LYS A CA 1
ATOM 1410 C C . LYS A 1 188 ? 39.062 -6.519 -7.240 1.00 44.44 188 LYS A C 1
ATOM 1412 O O . LYS A 1 188 ? 39.963 -5.742 -6.932 1.00 44.44 188 LYS A O 1
ATOM 1417 N N . LYS A 1 189 ? 37.884 -6.562 -6.603 1.00 39.53 189 LYS A N 1
ATOM 1418 C CA . LYS A 1 189 ? 37.664 -5.982 -5.265 1.00 39.53 189 LYS A CA 1
ATOM 1419 C C . LYS A 1 189 ? 38.761 -6.521 -4.323 1.00 39.53 189 LYS A C 1
ATOM 1421 O O . LYS A 1 189 ? 38.853 -7.747 -4.205 1.00 39.53 189 LYS A O 1
ATOM 1426 N N . PRO A 1 190 ? 39.588 -5.688 -3.665 1.00 45.47 190 PRO A N 1
ATOM 1427 C CA . PRO A 1 190 ? 40.322 -6.147 -2.496 1.00 45.47 190 PRO A CA 1
ATOM 1428 C C . PRO A 1 190 ? 39.305 -6.377 -1.367 1.00 45.47 190 PRO A C 1
ATOM 1430 O O . PRO A 1 190 ? 38.277 -5.702 -1.305 1.00 45.47 190 PRO A O 1
ATOM 1433 N N . GLY A 1 191 ? 39.551 -7.408 -0.560 1.00 51.69 191 GLY A N 1
ATOM 1434 C CA . GLY A 1 191 ? 38.613 -7.951 0.418 1.00 51.69 191 GLY A CA 1
ATOM 1435 C C . GLY A 1 191 ? 38.012 -6.905 1.355 1.00 51.69 191 GLY A C 1
ATOM 1436 O O . GLY A 1 191 ? 38.724 -6.082 1.922 1.00 51.69 191 GLY A O 1
ATOM 1437 N N . GLY A 1 192 ? 36.689 -6.974 1.515 1.00 36.62 192 GLY A N 1
ATOM 1438 C CA . GLY A 1 192 ? 36.002 -6.395 2.662 1.00 36.62 192 GLY A CA 1
ATOM 1439 C C . GLY A 1 192 ? 36.184 -7.344 3.834 1.00 36.62 192 GLY A C 1
ATOM 1440 O O . GLY A 1 192 ? 35.565 -8.409 3.870 1.00 36.62 192 GLY A O 1
ATOM 1441 N N . ASP A 1 193 ? 37.102 -6.972 4.714 1.00 46.25 193 ASP A N 1
ATOM 1442 C CA . ASP A 1 193 ? 37.315 -7.592 6.010 1.00 46.25 193 ASP A CA 1
ATOM 1443 C C . ASP A 1 193 ? 36.046 -7.447 6.863 1.00 46.25 193 ASP A C 1
ATOM 1445 O O . ASP A 1 193 ? 35.358 -6.424 6.802 1.00 46.25 193 ASP A O 1
ATOM 1449 N N . ARG A 1 194 ? 35.714 -8.497 7.615 1.00 42.06 194 ARG A N 1
ATOM 1450 C CA . ARG A 1 194 ? 34.640 -8.470 8.610 1.00 42.06 194 ARG A CA 1
ATOM 1451 C C . ARG A 1 194 ? 35.212 -7.864 9.887 1.00 42.06 194 ARG A C 1
ATOM 1453 O O . ARG A 1 194 ? 36.158 -8.422 10.436 1.00 42.06 194 ARG A O 1
ATOM 1460 N N . GLY A 1 195 ? 34.604 -6.784 10.364 1.00 45.03 195 GLY A N 1
ATOM 1461 C CA . GLY A 1 195 ? 34.785 -6.235 11.706 1.00 45.03 195 GLY A CA 1
ATOM 1462 C C . GLY A 1 195 ? 33.456 -5.712 12.203 1.00 45.03 195 GLY A C 1
ATOM 1463 O O . GLY A 1 195 ? 32.923 -4.815 11.515 1.00 45.03 195 GLY A O 1
#